Protein AF-A0A3E4TKQ6-F1 (afdb_monomer)

Solvent-accessible surface area (backbone atoms only — not comparable to full-atom values): 11461 Å² total; per-residue (Å²): 121,92,75,71,73,86,54,58,74,65,41,52,55,47,21,52,51,33,33,41,73,46,37,62,41,58,62,17,69,74,72,70,38,59,56,81,59,77,54,37,76,41,68,38,95,32,79,36,30,74,67,9,25,26,32,45,26,18,13,40,69,56,52,35,11,46,18,56,7,35,85,77,41,77,56,31,62,60,34,50,50,50,53,50,52,47,46,71,76,51,43,73,51,37,49,68,36,41,11,50,57,38,45,52,52,58,55,48,51,67,49,95,51,81,55,46,77,69,56,70,70,56,54,59,54,56,61,51,51,60,54,53,50,43,51,45,31,44,49,48,40,8,57,70,55,48,47,101,83,54,42,17,51,43,43,35,67,68,62,59,41,38,56,35,34,65,54,13,49,51,53,50,37,74,70,31,72,72,50,51,75,64,64,46,72,65,55,56,51,31,48,51,49,33,51,51,52,51,51,47,46,35,28,50,36,80,78,60,86,88,79,84,89,129

Radius of gyration: 18.48 Å; Cα contacts (8 Å, |Δi|>4): 290; chains: 1; bounding box: 45×47×54 Å

Mean predicted aligned error: 7.84 Å

Organism: NCBI:txid154046

Structure (mmCIF, N/CA/C/O backbone):
data_AF-A0A3E4TKQ6-F1
#
_entry.id   AF-A0A3E4TKQ6-F1
#
loop_
_atom_site.group_PDB
_atom_site.id
_atom_site.type_symbol
_atom_site.label_atom_id
_atom_site.label_alt_id
_atom_site.label_comp_id
_atom_site.label_asym_id
_atom_site.label_entity_id
_atom_site.label_seq_id
_atom_site.pdbx_PDB_ins_code
_atom_site.Cartn_x
_atom_site.Cartn_y
_atom_site.Cartn_z
_atom_site.occupancy
_atom_site.B_iso_or_equiv
_atom_site.auth_seq_id
_atom_site.auth_comp_id
_atom_site.auth_asym_id
_atom_site.auth_atom_id
_atom_site.pdbx_PDB_model_num
ATOM 1 N N . MET A 1 1 ? -9.551 12.045 19.090 1.00 41.25 1 MET A N 1
ATOM 2 C CA . MET A 1 1 ? -10.072 12.140 17.704 1.00 41.25 1 MET A CA 1
ATOM 3 C C . MET A 1 1 ? -11.454 11.484 17.703 1.00 41.25 1 MET A C 1
ATOM 5 O O . MET A 1 1 ? -11.522 10.271 17.850 1.00 41.25 1 MET A O 1
ATOM 9 N N . HIS A 1 2 ? -12.533 12.278 17.687 1.00 31.61 2 HIS A N 1
ATOM 10 C CA . HIS A 1 2 ? -13.922 11.818 17.866 1.00 31.61 2 HIS A CA 1
ATOM 11 C C . HIS A 1 2 ? -14.336 10.802 16.783 1.00 31.61 2 HIS A C 1
ATOM 13 O O . HIS A 1 2 ? -14.623 11.171 15.647 1.00 31.61 2 HIS A O 1
ATOM 19 N N . ARG A 1 3 ? -14.379 9.507 17.125 1.00 47.97 3 ARG A N 1
ATOM 20 C CA . ARG A 1 3 ? -15.113 8.482 16.361 1.00 47.97 3 ARG A CA 1
ATOM 21 C C . ARG A 1 3 ? -16.534 8.444 16.927 1.00 47.97 3 ARG A C 1
ATOM 23 O O . ARG A 1 3 ? -16.781 7.733 17.895 1.00 47.97 3 ARG A O 1
ATOM 30 N N . ASN A 1 4 ? -17.455 9.220 16.351 1.00 37.03 4 ASN A N 1
ATOM 31 C CA . ASN A 1 4 ? -18.874 9.139 16.710 1.00 37.03 4 ASN A CA 1
ATOM 32 C C . ASN A 1 4 ? -19.395 7.713 16.461 1.00 37.03 4 ASN A C 1
ATOM 34 O O . ASN A 1 4 ? -19.284 7.161 15.365 1.00 37.03 4 ASN A O 1
ATOM 38 N N . TRP A 1 5 ? -19.930 7.108 17.520 1.00 39.31 5 TRP A N 1
ATOM 39 C CA . TRP A 1 5 ? -20.273 5.687 17.632 1.00 39.31 5 TRP A CA 1
ATOM 40 C C . TRP A 1 5 ? -21.462 5.268 16.741 1.00 39.31 5 TRP A C 1
ATOM 42 O O . TRP A 1 5 ? -21.542 4.116 16.319 1.00 39.31 5 TRP A O 1
ATOM 52 N N . VAL A 1 6 ? -22.317 6.222 16.355 1.00 36.03 6 VAL A N 1
ATOM 53 C CA . VAL A 1 6 ? -23.554 6.017 15.572 1.00 36.03 6 VAL A CA 1
ATOM 54 C C . VAL A 1 6 ? -23.294 5.567 14.118 1.00 36.03 6 VAL A C 1
ATOM 56 O O . VAL A 1 6 ? -24.120 4.884 13.523 1.00 36.03 6 VAL A O 1
ATOM 59 N N . MET A 1 7 ? -22.100 5.811 13.559 1.00 50.03 7 MET A N 1
ATOM 60 C CA . MET A 1 7 ? -21.736 5.397 12.187 1.00 50.03 7 MET A CA 1
ATOM 61 C C . MET A 1 7 ? -21.225 3.941 12.070 1.00 50.03 7 MET A C 1
ATOM 63 O O . MET A 1 7 ? -20.899 3.490 10.970 1.00 50.03 7 MET A O 1
ATOM 67 N N . LYS A 1 8 ? -21.114 3.179 13.173 1.00 57.34 8 LYS A N 1
ATOM 68 C CA . LYS A 1 8 ? -20.426 1.865 13.192 1.00 57.34 8 LYS A CA 1
ATOM 69 C C . LYS A 1 8 ? -21.108 0.760 12.375 1.00 57.34 8 LYS A C 1
ATOM 71 O O . LYS A 1 8 ? -20.399 -0.041 11.772 1.00 57.34 8 LYS A O 1
ATOM 76 N N . LYS A 1 9 ? -22.445 0.682 12.360 1.00 57.97 9 LYS A N 1
ATOM 77 C CA . LYS A 1 9 ? -23.166 -0.439 11.720 1.00 57.97 9 LYS A CA 1
ATOM 78 C C . LYS A 1 9 ? -23.183 -0.311 10.190 1.00 57.97 9 LYS A C 1
ATOM 80 O O . LYS A 1 9 ? -22.874 -1.275 9.502 1.00 57.97 9 LYS A O 1
ATOM 85 N N . ASN A 1 10 ? -23.420 0.896 9.668 1.00 70.06 10 ASN A N 1
ATOM 86 C CA . ASN A 1 10 ? -23.453 1.154 8.221 1.00 70.06 10 ASN A CA 1
ATOM 87 C C . ASN A 1 10 ? -22.056 1.168 7.584 1.00 70.06 10 ASN A C 1
ATOM 89 O O . ASN A 1 10 ? -21.891 0.797 6.424 1.00 70.06 10 ASN A O 1
ATOM 93 N N . ARG A 1 11 ? -21.025 1.529 8.358 1.00 78.94 11 ARG A N 1
ATOM 94 C CA . ARG A 1 11 ? -19.637 1.577 7.883 1.00 78.94 11 ARG A CA 1
ATOM 95 C C . ARG A 1 11 ? -19.102 0.216 7.434 1.00 78.94 11 ARG A C 1
ATOM 97 O O . ARG A 1 11 ? -18.395 0.165 6.436 1.00 78.94 11 ARG A O 1
ATOM 104 N N . HIS A 1 12 ? -19.457 -0.875 8.113 1.00 81.62 12 HIS A N 1
ATOM 105 C CA . HIS A 1 12 ? -18.984 -2.209 7.728 1.00 81.62 12 HIS A CA 1
ATOM 106 C C . HIS A 1 12 ? -19.569 -2.687 6.400 1.00 81.62 12 HIS A C 1
ATOM 108 O O . HIS A 1 12 ? -18.849 -3.300 5.621 1.00 81.62 12 HIS A O 1
ATOM 114 N N . TYR A 1 13 ? -20.822 -2.344 6.090 1.00 85.44 13 TYR A N 1
ATOM 115 C CA . TYR A 1 13 ? -21.396 -2.646 4.777 1.00 85.44 13 TYR A CA 1
ATOM 116 C C . TYR A 1 13 ? -20.657 -1.913 3.657 1.00 85.44 13 TYR A C 1
ATOM 118 O O . TYR A 1 13 ? -20.310 -2.532 2.656 1.00 85.44 13 TYR A O 1
ATOM 126 N N . ILE A 1 14 ? -20.334 -0.630 3.855 1.00 87.19 14 ILE A N 1
ATOM 127 C CA . ILE A 1 14 ? -19.547 0.154 2.889 1.00 87.19 14 ILE A CA 1
ATOM 128 C C . ILE A 1 14 ? -18.149 -0.453 2.715 1.00 87.19 14 ILE A C 1
ATOM 130 O O . ILE A 1 14 ? -17.677 -0.589 1.588 1.00 87.19 14 ILE A O 1
ATOM 134 N N . GLN A 1 15 ? -17.504 -0.862 3.810 1.00 87.38 15 GLN A N 1
ATOM 135 C CA . GLN A 1 15 ? -16.183 -1.493 3.782 1.00 87.38 15 GLN A CA 1
ATOM 136 C C . GLN A 1 15 ? -16.195 -2.839 3.053 1.00 87.38 15 GLN A C 1
ATOM 138 O O . GLN A 1 15 ? -15.324 -3.078 2.222 1.00 87.38 15 GLN A O 1
ATOM 143 N N . ILE A 1 16 ? -17.186 -3.695 3.319 1.00 86.81 16 ILE A N 1
ATOM 144 C CA . ILE A 1 16 ? -17.346 -4.996 2.653 1.00 86.81 16 ILE A CA 1
ATOM 145 C C . ILE A 1 16 ? -17.640 -4.797 1.165 1.00 86.81 16 ILE A C 1
ATOM 147 O O . ILE A 1 16 ? -17.002 -5.425 0.322 1.00 86.81 16 ILE A O 1
ATOM 151 N N . PHE A 1 17 ? -18.557 -3.886 0.834 1.00 89.62 17 PHE A N 1
ATOM 152 C CA . PHE A 1 17 ? -18.879 -3.561 -0.551 1.00 89.62 17 PHE A CA 1
ATOM 153 C C . PHE A 1 17 ? -17.654 -3.028 -1.302 1.00 89.62 17 PHE A C 1
ATOM 155 O O . PHE A 1 17 ? -17.347 -3.494 -2.395 1.00 89.62 17 PHE A O 1
ATOM 162 N N . SER A 1 18 ? -16.900 -2.110 -0.693 1.00 88.31 18 SER A N 1
ATOM 163 C CA . SER A 1 18 ? -15.675 -1.553 -1.281 1.00 88.31 18 SER A CA 1
ATOM 164 C C . SER A 1 18 ? -14.582 -2.607 -1.427 1.00 88.31 18 SER A C 1
ATOM 166 O O . SER A 1 18 ? -13.900 -2.654 -2.450 1.00 88.31 18 SER A O 1
ATOM 168 N N . ALA A 1 19 ? -14.432 -3.484 -0.430 1.00 85.94 19 ALA A N 1
ATOM 169 C CA . ALA A 1 19 ? -13.512 -4.608 -0.498 1.00 85.94 19 ALA A CA 1
ATOM 170 C C . ALA A 1 19 ? -13.840 -5.494 -1.700 1.00 85.94 19 ALA A C 1
ATOM 172 O O . ALA A 1 19 ? -12.942 -5.777 -2.485 1.00 85.94 19 ALA A O 1
ATOM 173 N N . PHE A 1 20 ? -15.111 -5.850 -1.895 1.00 88.06 20 PHE A N 1
ATOM 174 C CA . PHE A 1 20 ? -15.539 -6.638 -3.046 1.00 88.06 20 PHE A CA 1
ATOM 175 C C . PHE A 1 20 ? -15.332 -5.882 -4.363 1.00 88.06 20 PHE A C 1
ATOM 177 O O . PHE A 1 20 ? -14.761 -6.433 -5.296 1.00 88.06 20 PHE A O 1
ATOM 184 N N . LEU A 1 21 ? -15.700 -4.600 -4.430 1.00 89.81 21 LEU A N 1
ATOM 185 C CA . LEU A 1 21 ? -15.559 -3.783 -5.637 1.00 89.81 21 LEU A CA 1
ATOM 186 C C . LEU A 1 21 ? -14.106 -3.711 -6.133 1.00 89.81 21 LEU A C 1
ATOM 188 O O . LEU A 1 21 ? -13.852 -3.839 -7.329 1.00 89.81 21 LEU A O 1
ATOM 192 N N . PHE A 1 22 ? -13.147 -3.529 -5.222 1.00 88.75 22 PHE A N 1
ATOM 193 C CA . PHE A 1 22 ? -11.730 -3.407 -5.574 1.00 88.75 22 PHE A CA 1
ATOM 194 C C . PHE A 1 22 ? -10.962 -4.743 -5.553 1.00 88.75 22 PHE A C 1
ATOM 196 O O . PHE A 1 22 ? -9.831 -4.797 -6.052 1.00 88.75 22 PHE A O 1
ATOM 203 N N . ASN A 1 23 ? -11.559 -5.810 -5.002 1.00 90.50 23 ASN A N 1
ATOM 204 C CA . ASN A 1 23 ? -10.957 -7.141 -4.855 1.00 90.50 23 ASN A CA 1
ATOM 205 C C . ASN A 1 23 ? -11.888 -8.303 -5.269 1.00 90.50 23 ASN A C 1
ATOM 207 O O . ASN A 1 23 ? -11.913 -9.342 -4.610 1.00 90.50 23 ASN A O 1
ATOM 211 N N . SER A 1 24 ? -12.658 -8.173 -6.350 1.00 89.38 24 SER A N 1
ATOM 212 C CA . SER A 1 24 ? -13.596 -9.228 -6.782 1.00 89.38 24 SER A CA 1
ATOM 213 C C . SER A 1 24 ? -12.967 -10.339 -7.628 1.00 89.38 24 SER A C 1
ATOM 215 O O . SER A 1 24 ? -13.656 -11.308 -7.949 1.00 89.38 24 SER A O 1
ATOM 217 N N . TYR A 1 25 ? -11.677 -10.268 -7.986 1.00 88.81 25 TYR A N 1
ATOM 218 C CA . TYR A 1 25 ? -11.032 -11.313 -8.796 1.00 88.81 25 TYR A CA 1
ATOM 219 C C . TYR A 1 25 ? -10.691 -12.566 -7.969 1.00 88.81 25 TYR A C 1
ATOM 221 O O . TYR A 1 25 ? -9.533 -12.877 -7.690 1.00 88.81 25 TYR A O 1
ATOM 229 N N . LEU A 1 26 ? -11.717 -13.317 -7.571 1.00 86.31 26 LEU A N 1
ATOM 230 C CA . LEU A 1 26 ? -11.568 -14.519 -6.745 1.00 86.31 26 LEU A CA 1
ATOM 231 C C . LEU A 1 26 ? -10.857 -15.667 -7.480 1.00 86.31 26 LEU A C 1
ATOM 233 O O . LEU A 1 26 ? -10.225 -16.509 -6.844 1.00 86.31 26 LEU A O 1
ATOM 237 N N . LEU A 1 27 ? -10.887 -15.666 -8.817 1.00 86.31 27 LEU A N 1
ATOM 238 C CA . LEU A 1 27 ? -10.161 -16.630 -9.651 1.00 86.31 27 LEU A CA 1
ATOM 239 C C . LEU A 1 27 ? -8.650 -16.602 -9.386 1.00 86.31 27 LEU A C 1
ATOM 241 O O . LEU A 1 27 ? -8.007 -17.644 -9.451 1.00 86.31 27 LEU A O 1
ATOM 245 N N . GLY A 1 28 ? -8.086 -15.457 -8.985 1.00 84.00 28 GLY A N 1
ATOM 246 C CA . GLY A 1 28 ? -6.670 -15.362 -8.622 1.00 84.00 28 GLY A CA 1
ATOM 247 C C . GLY A 1 28 ? -6.297 -16.248 -7.430 1.00 84.00 28 GLY A C 1
ATOM 248 O O . GLY A 1 28 ? -5.213 -16.834 -7.416 1.00 84.00 28 GLY A O 1
ATOM 249 N N . PHE A 1 29 ? -7.209 -16.413 -6.463 1.00 85.94 29 PHE A N 1
ATOM 250 C CA . PHE A 1 29 ? -7.018 -17.328 -5.333 1.00 85.94 29 PHE A CA 1
ATOM 251 C C . PHE A 1 29 ? -7.108 -18.798 -5.746 1.00 85.94 29 PHE A C 1
ATOM 253 O O . PHE A 1 29 ? -6.391 -19.635 -5.205 1.00 85.94 29 PHE A O 1
ATOM 260 N N . ARG A 1 30 ? -7.960 -19.122 -6.720 1.00 85.38 30 ARG A N 1
ATOM 261 C CA . ARG A 1 30 ? -8.107 -20.497 -7.209 1.00 85.38 30 ARG A CA 1
ATOM 262 C C . ARG A 1 30 ? -6.932 -20.909 -8.091 1.00 85.38 30 ARG A C 1
ATOM 264 O O . ARG A 1 30 ? -6.325 -21.954 -7.877 1.00 85.38 30 ARG A O 1
ATOM 271 N N . ASP A 1 31 ? -6.589 -20.052 -9.041 1.00 85.62 31 ASP A N 1
ATOM 272 C CA . ASP A 1 31 ? -5.619 -20.352 -10.090 1.00 85.62 31 ASP A CA 1
ATOM 273 C C . ASP A 1 31 ? -4.183 -20.014 -9.651 1.00 85.62 31 ASP A C 1
ATOM 275 O O . ASP A 1 31 ? -3.232 -20.233 -10.395 1.00 85.62 31 ASP A O 1
ATOM 279 N N . LYS A 1 32 ? -4.008 -19.485 -8.430 1.00 85.62 32 LYS A N 1
ATOM 280 C CA . LYS A 1 32 ? -2.713 -19.099 -7.841 1.00 85.62 32 LYS A CA 1
ATOM 281 C C . LYS A 1 32 ? -1.952 -18.066 -8.667 1.00 85.62 32 LYS A C 1
ATOM 283 O O . LYS A 1 32 ? -0.723 -18.017 -8.656 1.00 85.62 32 LYS A O 1
ATOM 288 N N . THR A 1 33 ? -2.694 -17.220 -9.371 1.00 85.25 33 THR A N 1
ATOM 289 C CA . THR A 1 33 ? -2.148 -16.190 -10.249 1.00 85.25 33 THR A CA 1
ATOM 290 C C . THR A 1 33 ? -2.522 -14.797 -9.770 1.00 85.25 33 THR A C 1
ATOM 292 O O . THR A 1 33 ? -3.532 -14.565 -9.109 1.00 85.25 33 THR A O 1
ATOM 295 N N . ILE A 1 34 ? -1.675 -13.837 -10.126 1.00 88.31 34 ILE A N 1
ATOM 296 C CA . ILE A 1 34 ? -1.957 -12.420 -9.939 1.00 88.31 34 ILE A CA 1
ATOM 297 C C . ILE A 1 34 ? -2.820 -11.963 -11.113 1.00 88.31 34 ILE A C 1
ATOM 299 O O . ILE A 1 34 ? -2.478 -12.230 -12.266 1.00 88.31 34 ILE A O 1
ATOM 303 N N . PHE A 1 35 ? -3.901 -11.234 -10.835 1.00 88.69 35 PHE A N 1
ATOM 304 C CA . PHE A 1 35 ? -4.689 -10.589 -11.882 1.00 88.69 35 PHE A CA 1
ATOM 305 C C . PHE A 1 35 ? -3.809 -9.677 -12.757 1.00 88.69 35 PHE A C 1
ATOM 307 O O . PHE A 1 35 ? -3.081 -8.841 -12.220 1.00 88.69 35 PHE A O 1
ATOM 314 N N . LYS A 1 36 ? -3.881 -9.825 -14.087 1.00 87.31 36 LYS A N 1
ATOM 315 C CA . LYS A 1 36 ? -3.102 -9.048 -15.080 1.00 87.31 36 LYS A CA 1
ATOM 316 C C . LYS A 1 36 ? -3.975 -8.187 -16.005 1.00 87.31 36 LYS A C 1
ATOM 318 O O . LYS A 1 36 ? -3.483 -7.659 -16.998 1.00 87.31 36 LYS A O 1
ATOM 323 N N . GLY A 1 37 ? -5.275 -8.071 -15.727 1.00 86.75 37 GLY A N 1
ATOM 324 C CA . GLY A 1 37 ? -6.185 -7.296 -16.572 1.00 86.75 37 GLY A CA 1
ATOM 325 C C . GLY A 1 37 ? -5.914 -5.789 -16.521 1.00 86.75 37 GLY A C 1
ATOM 326 O O . GLY A 1 37 ? -5.320 -5.273 -15.574 1.00 86.75 37 GLY A O 1
ATOM 327 N N . LYS A 1 38 ? -6.396 -5.067 -17.542 1.00 87.88 38 LYS A N 1
ATOM 328 C CA . LYS A 1 38 ? -6.129 -3.628 -17.739 1.00 87.88 38 LYS A CA 1
ATOM 329 C C . LYS A 1 38 ? -6.578 -2.749 -16.570 1.00 87.88 38 LYS A C 1
ATOM 331 O O . LYS A 1 38 ? -5.943 -1.733 -16.307 1.00 87.88 38 LYS A O 1
ATOM 336 N N . THR A 1 39 ? -7.623 -3.141 -15.837 1.00 89.06 39 THR A N 1
ATOM 337 C CA . THR A 1 39 ? -8.111 -2.370 -14.681 1.00 89.06 39 THR A CA 1
ATOM 338 C C . THR A 1 39 ? -7.049 -2.226 -13.593 1.00 89.06 39 THR A C 1
ATOM 340 O O . THR A 1 39 ? -7.058 -1.239 -12.865 1.00 89.06 39 THR A O 1
ATOM 343 N N . LYS A 1 40 ? -6.071 -3.143 -13.524 1.00 85.38 40 LYS A N 1
ATOM 344 C CA . LYS A 1 40 ? -4.996 -3.097 -12.528 1.00 85.38 40 LYS A CA 1
ATOM 345 C C . LYS A 1 40 ? -4.045 -1.918 -12.709 1.00 85.38 40 LYS A C 1
ATOM 347 O O . LYS A 1 40 ? -3.327 -1.567 -11.780 1.00 85.38 40 LYS A O 1
ATOM 352 N N . MET A 1 41 ? -4.061 -1.296 -13.886 1.00 84.50 41 MET A N 1
ATOM 353 C CA . MET A 1 41 ? -3.322 -0.066 -14.167 1.00 84.50 41 MET A CA 1
ATOM 354 C C . MET A 1 41 ? -4.019 1.178 -13.598 1.00 84.50 41 MET A C 1
ATOM 356 O O . MET A 1 41 ? -3.381 2.219 -13.458 1.00 84.50 41 MET A O 1
ATOM 360 N N . ALA A 1 42 ? -5.308 1.086 -13.253 1.00 89.06 42 ALA A N 1
ATOM 361 C CA . ALA A 1 42 ? -6.042 2.191 -12.656 1.00 89.06 42 ALA A CA 1
ATOM 362 C C . ALA A 1 42 ? -5.709 2.319 -11.163 1.00 89.06 42 ALA A C 1
ATOM 364 O O . ALA A 1 42 ? -5.788 1.349 -10.400 1.00 89.06 42 ALA A O 1
ATOM 365 N N . CYS A 1 43 ? -5.360 3.534 -10.738 1.00 89.94 43 CYS A N 1
ATOM 366 C CA . CYS A 1 43 ? -5.195 3.861 -9.328 1.00 89.94 43 CYS A CA 1
ATOM 367 C C . CYS A 1 43 ? -6.563 3.937 -8.651 1.00 89.94 43 CYS A C 1
ATOM 369 O O . CYS A 1 43 ? -7.402 4.762 -9.011 1.00 89.94 43 CYS A O 1
ATOM 371 N N . VAL A 1 44 ? -6.771 3.098 -7.642 1.00 89.81 44 VAL A N 1
ATOM 372 C CA . VAL A 1 44 ? -7.954 3.162 -6.776 1.00 89.81 44 VAL A CA 1
ATOM 373 C C . VAL A 1 44 ? -7.578 3.904 -5.500 1.00 89.81 44 VAL A C 1
ATOM 375 O O . VAL A 1 44 ? -6.461 3.734 -5.028 1.00 89.81 44 VAL A O 1
ATOM 378 N N . PRO A 1 45 ? -8.457 4.703 -4.881 1.00 85.44 45 PRO A N 1
ATOM 379 C CA . PRO A 1 45 ? -8.070 5.541 -3.743 1.00 85.44 45 PRO A CA 1
ATOM 380 C C . PRO A 1 45 ? -7.638 4.761 -2.481 1.00 85.44 45 PRO A C 1
ATOM 382 O O . PRO A 1 45 ? -7.257 5.362 -1.485 1.00 85.44 45 PRO A O 1
ATOM 385 N N . ILE A 1 46 ? -7.641 3.429 -2.494 1.00 87.12 46 ILE A N 1
ATOM 386 C CA . ILE A 1 46 ? -7.324 2.572 -1.349 1.00 87.12 46 ILE A CA 1
ATOM 387 C C . ILE A 1 46 ? -5.886 2.023 -1.383 1.00 87.12 46 ILE A C 1
ATOM 389 O O . ILE A 1 46 ? -5.221 1.979 -2.420 1.00 87.12 46 ILE A O 1
ATOM 393 N N . LEU A 1 47 ? -5.397 1.546 -0.234 1.00 84.75 47 LEU A N 1
ATOM 394 C CA . LEU A 1 47 ? -4.207 0.693 -0.199 1.00 84.75 47 LEU A CA 1
ATOM 395 C C . LEU A 1 47 ? -4.599 -0.667 -0.777 1.00 84.75 47 LEU A C 1
ATOM 397 O O . LEU A 1 47 ? -5.279 -1.428 -0.106 1.00 84.75 47 LEU A O 1
ATOM 401 N N . ASN A 1 48 ? -4.196 -0.925 -2.020 1.00 89.12 48 ASN A N 1
ATOM 402 C CA . ASN A 1 48 ? -4.372 -2.210 -2.688 1.00 89.12 48 ASN A CA 1
ATOM 403 C C . ASN A 1 48 ? -3.023 -2.754 -3.170 1.00 89.12 48 ASN A C 1
ATOM 405 O O . ASN A 1 48 ? -2.283 -2.073 -3.894 1.00 89.12 48 ASN A O 1
ATOM 409 N N . CYS A 1 49 ? -2.659 -3.966 -2.768 1.00 87.50 49 CYS A N 1
ATOM 410 C CA . CYS A 1 49 ? -1.386 -4.539 -3.184 1.00 87.50 49 CYS A CA 1
ATOM 411 C C . CYS A 1 49 ? -1.409 -4.959 -4.661 1.00 87.50 49 CYS A C 1
ATOM 413 O O . CYS A 1 49 ? -2.231 -5.771 -5.072 1.00 87.50 49 CYS A O 1
ATOM 415 N N . TYR A 1 50 ? -0.435 -4.503 -5.458 1.00 85.56 50 TYR A N 1
ATOM 416 C CA . TYR A 1 50 ? -0.297 -4.959 -6.848 1.00 85.56 50 TYR A CA 1
ATOM 417 C C . TYR A 1 50 ? -0.102 -6.483 -6.939 1.00 85.56 50 TYR A C 1
ATOM 419 O O . TYR A 1 50 ? -0.588 -7.132 -7.859 1.00 85.56 50 TYR A O 1
ATOM 427 N N . SER A 1 51 ? 0.557 -7.082 -5.948 1.00 86.56 51 SER A N 1
ATOM 428 C CA . SER A 1 51 ? 0.744 -8.531 -5.880 1.00 86.56 51 SER A CA 1
ATOM 429 C C . SER A 1 51 ? -0.455 -9.277 -5.297 1.00 86.56 51 SER A C 1
ATOM 431 O O . SER A 1 51 ? -0.415 -10.494 -5.272 1.00 86.56 51 SER A O 1
ATOM 433 N N . CYS A 1 52 ? -1.515 -8.607 -4.838 1.00 87.88 52 CYS A N 1
ATOM 434 C CA . CYS A 1 52 ? -2.711 -9.293 -4.351 1.00 87.88 52 CYS A CA 1
ATOM 435 C C . CYS A 1 52 ? -3.391 -10.058 -5.509 1.00 87.88 52 CYS A C 1
ATOM 437 O O . CYS A 1 52 ? -3.616 -9.458 -6.574 1.00 87.88 52 CYS A O 1
ATOM 439 N N . PRO A 1 53 ? -3.720 -11.357 -5.333 1.00 87.25 53 PRO A N 1
ATOM 440 C CA . PRO A 1 53 ? -4.403 -12.152 -6.349 1.00 87.25 53 PRO A CA 1
ATOM 441 C C . PRO A 1 53 ? -5.743 -11.545 -6.757 1.00 87.25 53 PRO A C 1
ATOM 443 O O . PRO A 1 53 ? -6.030 -11.485 -7.947 1.00 87.25 53 PRO A O 1
ATOM 446 N N . SER A 1 54 ? -6.515 -11.022 -5.799 1.00 88.12 54 SER A N 1
ATOM 447 C CA . SER A 1 54 ? -7.856 -10.480 -6.041 1.00 88.12 54 SER A CA 1
ATOM 448 C C . SER A 1 54 ? -7.913 -9.025 -6.484 1.00 88.12 54 SER A C 1
ATOM 450 O O . SER A 1 54 ? -8.969 -8.575 -6.924 1.00 88.12 54 SER A O 1
ATOM 452 N N . ALA A 1 55 ? -6.811 -8.282 -6.379 1.00 91.25 55 ALA A N 1
ATOM 453 C CA . ALA A 1 55 ? -6.796 -6.848 -6.636 1.00 91.25 55 ALA A CA 1
ATOM 454 C C . ALA A 1 55 ? -7.064 -6.510 -8.107 1.00 91.25 55 ALA A C 1
ATOM 456 O O . ALA A 1 55 ? -6.260 -6.841 -8.990 1.00 91.25 55 ALA A O 1
ATOM 457 N N . LEU A 1 56 ? -8.152 -5.769 -8.337 1.00 90.44 56 LEU A N 1
ATOM 458 C CA . LEU A 1 56 ? -8.535 -5.245 -9.647 1.00 90.44 56 LEU A CA 1
ATOM 459 C C . LEU A 1 56 ? -7.903 -3.894 -9.985 1.00 90.44 56 LEU A C 1
ATOM 461 O O . LEU A 1 56 ? -7.921 -3.530 -11.155 1.00 90.44 56 LEU A O 1
ATOM 465 N N . GLY A 1 57 ? -7.369 -3.168 -8.999 1.00 90.50 57 GLY A N 1
ATOM 466 C CA . GLY A 1 57 ? -6.767 -1.839 -9.153 1.00 90.50 57 GLY A CA 1
ATOM 467 C C . GLY A 1 57 ? -5.475 -1.690 -8.348 1.00 90.50 57 GLY A C 1
ATOM 468 O O . GLY A 1 57 ? -5.201 -2.490 -7.452 1.00 90.50 57 GLY A O 1
ATOM 469 N N . ALA A 1 58 ? -4.680 -0.665 -8.650 1.00 89.62 58 ALA A N 1
ATOM 470 C CA . ALA A 1 58 ? -3.402 -0.410 -7.986 1.00 89.62 58 ALA A CA 1
ATOM 471 C C . ALA A 1 58 ? -3.521 0.593 -6.830 1.00 89.62 58 ALA A C 1
ATOM 473 O O . ALA A 1 58 ? -4.281 1.561 -6.896 1.00 89.62 58 ALA A O 1
ATOM 474 N N . CYS A 1 59 ? -2.702 0.401 -5.789 1.00 91.19 59 CYS A N 1
ATOM 475 C CA . CYS A 1 59 ? -2.474 1.429 -4.779 1.00 91.19 59 CYS A CA 1
ATOM 476 C C . CYS A 1 59 ? -1.778 2.651 -5.403 1.00 91.19 59 CYS A C 1
ATOM 478 O O . CYS A 1 59 ? -0.741 2.482 -6.052 1.00 91.19 59 CYS A O 1
ATOM 480 N N . PRO A 1 60 ? -2.242 3.877 -5.116 1.00 90.25 60 PRO A N 1
ATOM 481 C CA . PRO A 1 60 ? -1.664 5.091 -5.669 1.00 90.25 60 PRO A CA 1
ATOM 482 C C . PRO A 1 60 ? -0.246 5.341 -5.149 1.00 90.25 60 PRO A C 1
ATOM 484 O O . PRO A 1 60 ? 0.585 5.852 -5.885 1.00 90.25 60 PRO A O 1
ATOM 487 N N . ILE A 1 61 ? 0.081 4.916 -3.921 1.00 90.94 61 ILE A N 1
ATOM 488 C CA . ILE A 1 61 ? 1.453 5.000 -3.392 1.00 90.94 61 ILE A CA 1
ATOM 489 C C . ILE A 1 61 ? 2.381 4.083 -4.192 1.00 90.94 61 ILE A C 1
ATOM 491 O O . ILE A 1 61 ? 3.443 4.514 -4.625 1.00 90.94 61 ILE A O 1
ATOM 495 N N . GLY A 1 62 ? 1.973 2.834 -4.432 1.00 90.75 62 GLY A N 1
ATOM 496 C CA . GLY A 1 62 ? 2.776 1.892 -5.215 1.00 90.75 62 GLY A CA 1
ATOM 497 C C . GLY A 1 62 ? 2.931 2.331 -6.672 1.00 90.75 62 GLY A C 1
ATOM 498 O O . GLY A 1 62 ? 4.034 2.287 -7.211 1.00 90.75 62 GLY A O 1
ATOM 499 N N . ALA A 1 63 ? 1.848 2.814 -7.285 1.00 91.06 63 ALA A N 1
ATOM 500 C CA . ALA A 1 63 ? 1.863 3.356 -8.641 1.00 91.06 63 ALA A CA 1
ATOM 501 C C . ALA A 1 63 ? 2.735 4.614 -8.753 1.00 91.06 63 ALA A C 1
ATOM 503 O O . ALA A 1 63 ? 3.408 4.801 -9.766 1.00 91.06 63 ALA A O 1
ATOM 504 N N . LEU A 1 64 ? 2.773 5.446 -7.706 1.00 92.31 64 LEU A N 1
ATOM 505 C CA . LEU A 1 64 ? 3.623 6.631 -7.667 1.00 92.31 64 LEU A CA 1
ATOM 506 C C . LEU A 1 64 ? 5.091 6.220 -7.651 1.00 92.31 64 LEU A C 1
ATOM 508 O O . LEU A 1 64 ? 5.860 6.718 -8.459 1.00 92.31 64 LEU A O 1
ATOM 512 N N . GLN A 1 65 ? 5.465 5.264 -6.798 1.00 92.12 65 GLN A N 1
ATOM 513 C CA . GLN A 1 65 ? 6.840 4.763 -6.755 1.00 92.12 65 GLN A CA 1
ATOM 514 C C . GLN A 1 65 ? 7.267 4.110 -8.068 1.00 92.12 65 GLN A C 1
ATOM 516 O O . GLN A 1 65 ? 8.390 4.318 -8.509 1.00 92.12 65 GLN A O 1
ATOM 521 N N . ALA A 1 66 ? 6.380 3.327 -8.688 1.00 89.62 66 ALA A N 1
ATOM 522 C CA . ALA A 1 66 ? 6.650 2.714 -9.983 1.00 89.62 66 ALA A CA 1
ATOM 523 C C . ALA A 1 66 ? 6.802 3.767 -11.089 1.00 89.62 66 ALA A C 1
ATOM 525 O O . ALA A 1 66 ? 7.643 3.605 -11.962 1.00 89.62 66 ALA A O 1
ATOM 526 N N . SER A 1 67 ? 6.021 4.851 -11.027 1.00 90.31 67 SER A N 1
ATOM 527 C CA . SER A 1 67 ? 6.106 5.945 -11.998 1.00 90.31 67 SER A CA 1
ATOM 528 C C . SER A 1 67 ? 7.362 6.792 -11.801 1.00 90.31 67 SER A C 1
ATOM 530 O O . SER A 1 67 ? 8.005 7.105 -12.788 1.00 90.31 67 SER A O 1
ATOM 532 N N . LEU A 1 68 ? 7.715 7.132 -10.553 1.00 90.12 68 LEU A N 1
ATOM 533 C CA . LEU A 1 68 ? 8.917 7.910 -10.202 1.00 90.12 68 LEU A CA 1
ATOM 534 C C . LEU A 1 68 ? 10.219 7.137 -10.431 1.00 90.12 68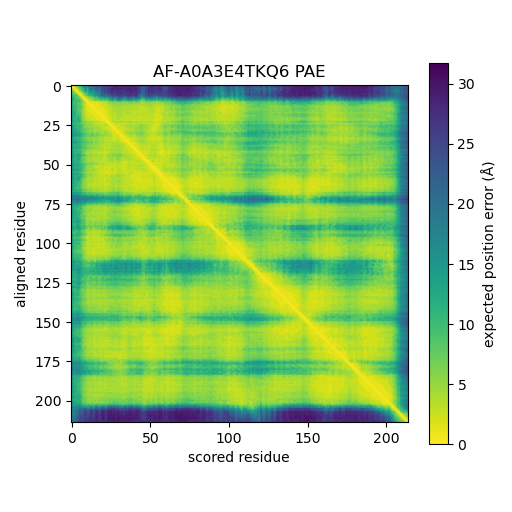 LEU A C 1
ATOM 536 O O . LEU A 1 68 ? 11.271 7.735 -10.630 1.00 90.12 68 LEU A O 1
ATOM 540 N N . GLY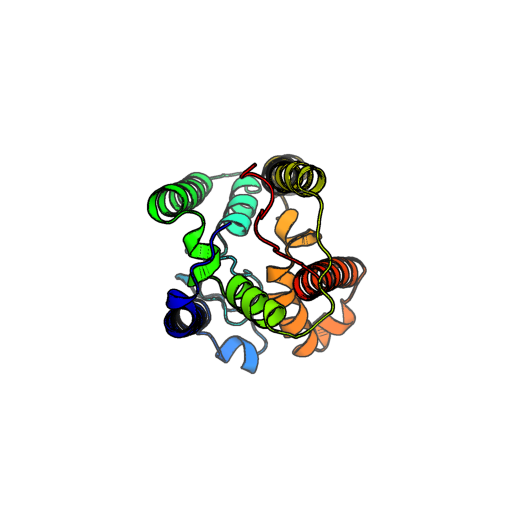 A 1 69 ? 10.154 5.810 -10.335 1.00 85.62 69 GLY A N 1
ATOM 541 C CA . GLY A 1 69 ? 11.264 4.922 -10.646 1.00 85.62 69 GLY A CA 1
ATOM 542 C C . GLY A 1 69 ? 11.378 4.586 -12.133 1.00 85.62 69 GLY A C 1
ATOM 543 O O . GLY A 1 69 ? 12.269 3.820 -12.479 1.00 85.62 69 GLY A O 1
ATOM 544 N N . ASP A 1 70 ? 10.496 5.086 -13.003 1.00 86.75 70 ASP A N 1
ATOM 545 C CA . ASP A 1 70 ? 10.582 4.861 -14.448 1.00 86.75 70 ASP A CA 1
ATOM 546 C C . ASP A 1 70 ? 11.329 6.007 -15.141 1.00 86.75 70 ASP A C 1
ATOM 548 O O . ASP A 1 70 ? 11.169 7.180 -14.805 1.00 86.75 70 ASP A O 1
ATOM 552 N N . ILE A 1 71 ? 12.109 5.680 -16.169 1.00 76.44 71 ILE A N 1
ATOM 553 C CA . ILE A 1 71 ? 12.971 6.646 -16.864 1.00 76.44 71 ILE A CA 1
ATOM 554 C C . ILE A 1 71 ? 12.159 7.708 -17.617 1.00 76.44 71 ILE A C 1
ATOM 556 O O . ILE A 1 71 ? 12.595 8.844 -17.784 1.00 76.44 71 ILE A O 1
ATOM 560 N N . ASN A 1 72 ? 10.951 7.342 -18.055 1.00 75.25 72 ASN A N 1
ATOM 561 C CA . ASN A 1 72 ? 10.089 8.208 -18.846 1.00 75.25 72 ASN A CA 1
ATOM 562 C C . ASN A 1 72 ? 9.115 9.027 -17.987 1.00 75.25 72 ASN A C 1
ATOM 564 O O . ASN A 1 72 ? 8.538 9.980 -18.505 1.00 75.25 72 ASN A O 1
ATOM 568 N N . ASN A 1 73 ? 8.890 8.654 -16.716 1.00 73.25 73 ASN A N 1
ATOM 569 C CA . ASN A 1 73 ? 7.984 9.310 -15.756 1.00 73.25 73 ASN A CA 1
ATOM 570 C C . ASN A 1 73 ? 6.567 9.661 -16.286 1.00 73.25 73 ASN A C 1
ATOM 572 O O . ASN A 1 73 ? 5.834 10.426 -15.654 1.00 73.25 73 ASN A O 1
ATOM 576 N N . LYS A 1 74 ? 6.131 9.104 -17.428 1.00 73.75 74 LYS A N 1
ATOM 577 C CA . LYS A 1 74 ? 4.939 9.563 -18.176 1.00 73.75 74 LYS A CA 1
ATOM 578 C C . LYS A 1 74 ? 3.644 9.426 -17.380 1.00 73.75 74 LYS A C 1
ATOM 580 O O . LYS A 1 74 ? 2.712 10.201 -17.570 1.00 73.75 74 LYS A O 1
ATOM 585 N N . THR A 1 75 ? 3.581 8.456 -16.473 1.00 80.69 75 THR A N 1
ATOM 586 C CA . THR A 1 75 ? 2.394 8.182 -15.656 1.00 80.69 75 THR A CA 1
ATOM 587 C C . THR A 1 75 ? 2.392 8.904 -14.309 1.00 80.69 75 THR A C 1
ATOM 589 O O . THR A 1 75 ? 1.373 8.871 -13.618 1.00 80.69 75 THR A O 1
ATOM 592 N N . ALA A 1 76 ? 3.472 9.602 -13.932 1.00 86.69 76 ALA A N 1
ATOM 593 C CA . ALA A 1 76 ? 3.584 10.242 -12.620 1.00 86.69 76 ALA A CA 1
ATOM 594 C C . ALA A 1 76 ? 2.510 11.322 -12.405 1.00 86.69 76 ALA A C 1
ATOM 596 O O . ALA A 1 76 ? 1.883 11.356 -11.347 1.00 86.69 76 ALA A O 1
ATOM 597 N N . PHE A 1 77 ? 2.223 12.143 -13.423 1.00 87.94 77 PHE A N 1
ATOM 598 C CA . PHE A 1 77 ? 1.187 13.181 -13.346 1.00 87.94 77 PHE A CA 1
ATOM 599 C C . PHE A 1 77 ? -0.221 12.609 -13.153 1.00 87.94 77 PHE A C 1
ATOM 601 O O . PHE A 1 77 ? -0.988 13.141 -12.354 1.00 87.94 77 PHE A O 1
ATOM 608 N N . TYR A 1 78 ? -0.548 11.494 -13.817 1.00 90.69 78 TYR A N 1
ATOM 609 C CA . TYR A 1 78 ? -1.823 10.795 -13.616 1.00 90.69 78 TYR A CA 1
ATOM 610 C C . TYR A 1 78 ? -1.968 10.304 -12.169 1.00 90.69 78 TYR A C 1
ATOM 612 O O . TYR A 1 78 ? -3.007 10.512 -11.532 1.00 90.69 78 TYR A O 1
ATOM 620 N N . VAL A 1 79 ? -0.915 9.686 -11.625 1.00 91.00 79 VAL A N 1
ATOM 621 C CA . VAL A 1 79 ? -0.948 9.160 -10.257 1.00 91.00 79 VAL A CA 1
ATOM 622 C C . VAL A 1 79 ? -1.028 10.295 -9.234 1.00 91.00 79 VAL A C 1
ATOM 624 O O . VAL A 1 79 ? -1.853 10.236 -8.322 1.00 91.00 79 VAL A O 1
ATOM 627 N N . LEU A 1 80 ? -0.229 11.353 -9.402 1.00 90.81 80 LEU A N 1
ATOM 628 C CA . LEU A 1 80 ? -0.262 12.533 -8.534 1.00 90.81 80 LEU A CA 1
ATOM 629 C C . LEU A 1 80 ? -1.620 13.237 -8.583 1.00 90.81 80 LEU A C 1
ATOM 631 O O . LEU A 1 80 ? -2.176 13.539 -7.528 1.00 90.81 80 LEU A O 1
ATOM 635 N N . GLY A 1 81 ? -2.188 13.426 -9.777 1.00 90.31 81 GLY A N 1
ATOM 636 C CA . GLY A 1 81 ? -3.525 13.993 -9.949 1.00 90.31 81 GLY A CA 1
ATOM 637 C C . GLY A 1 81 ? -4.594 13.156 -9.248 1.00 90.31 81 GLY A C 1
ATOM 638 O O . GLY A 1 81 ? -5.445 13.703 -8.551 1.00 90.31 81 GLY A O 1
ATOM 639 N N . THR A 1 82 ? -4.495 11.827 -9.329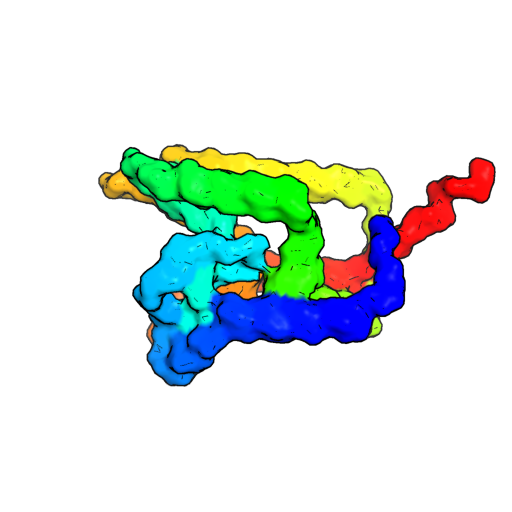 1.00 89.31 82 THR A N 1
ATOM 640 C CA . THR A 1 82 ? -5.405 10.912 -8.625 1.00 89.31 82 THR A CA 1
ATOM 641 C C . THR A 1 82 ? -5.277 11.044 -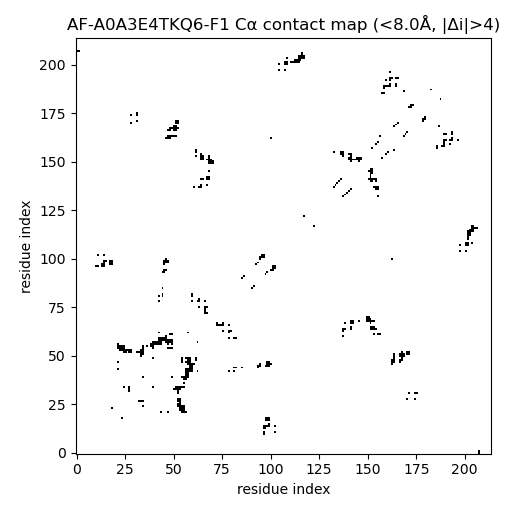7.101 1.00 89.31 82 THR A C 1
ATOM 643 O O . THR A 1 82 ? -6.287 11.160 -6.404 1.00 89.31 82 THR A O 1
ATOM 646 N N . ILE A 1 83 ? -4.048 11.079 -6.567 1.00 89.81 83 ILE A N 1
ATOM 647 C CA . ILE A 1 83 ? -3.794 11.281 -5.127 1.00 89.81 83 ILE A CA 1
ATOM 648 C C . ILE A 1 83 ? -4.337 12.634 -4.664 1.00 89.81 83 ILE A C 1
ATOM 650 O O . ILE A 1 83 ? -4.971 12.706 -3.612 1.00 89.81 83 ILE A O 1
ATOM 654 N N . MET A 1 84 ? -4.100 13.697 -5.434 1.00 90.12 84 MET A N 1
ATOM 655 C CA . MET A 1 84 ? -4.526 15.053 -5.099 1.00 90.12 84 MET A CA 1
ATOM 656 C C . MET A 1 84 ? -6.050 15.184 -5.132 1.00 90.12 84 MET A C 1
ATOM 658 O O . MET A 1 84 ? -6.633 15.677 -4.169 1.00 90.12 84 MET A O 1
ATOM 662 N N . LEU A 1 85 ? -6.699 14.671 -6.181 1.00 90.81 85 LEU A N 1
ATOM 663 C CA . LEU A 1 85 ? -8.154 14.690 -6.336 1.00 90.81 85 LEU A CA 1
ATOM 664 C C . LEU A 1 85 ? -8.844 14.008 -5.150 1.00 90.81 85 LEU A C 1
ATOM 666 O O . LEU A 1 85 ? -9.659 14.614 -4.457 1.00 90.81 85 LEU A O 1
ATOM 670 N N . PHE A 1 86 ? -8.477 12.758 -4.869 1.00 87.75 86 PHE A N 1
ATOM 671 C CA . PHE A 1 86 ? -9.074 12.008 -3.765 1.00 87.75 86 PHE A CA 1
ATOM 672 C C . PHE A 1 86 ? -8.648 12.540 -2.390 1.00 87.75 86 PHE A C 1
ATOM 674 O O . PHE A 1 86 ? -9.438 12.503 -1.442 1.00 87.75 86 PHE A O 1
ATOM 681 N N . GLY A 1 87 ? -7.432 13.077 -2.279 1.00 85.56 87 GLY A N 1
ATOM 682 C CA . GLY A 1 87 ? -6.921 13.711 -1.067 1.00 85.56 87 GLY A CA 1
ATOM 683 C C . GLY A 1 87 ? -7.691 14.974 -0.678 1.00 85.56 87 GLY A C 1
ATOM 684 O O . GLY A 1 87 ? -7.982 15.146 0.504 1.00 85.56 87 GLY A O 1
ATOM 685 N N . ILE A 1 88 ? -8.062 15.810 -1.653 1.00 87.19 88 ILE A N 1
ATOM 686 C CA . ILE A 1 88 ? -8.848 17.034 -1.429 1.00 87.19 88 ILE A CA 1
ATOM 687 C C . ILE A 1 88 ? -10.321 16.698 -1.181 1.00 87.19 88 ILE A C 1
ATOM 689 O O . ILE A 1 88 ? -10.906 17.205 -0.229 1.00 87.19 88 ILE A O 1
ATOM 693 N N . LEU A 1 89 ? -10.917 15.833 -2.009 1.00 86.00 89 LEU A N 1
ATOM 694 C CA . LEU A 1 89 ? -12.355 15.554 -1.945 1.00 86.00 89 LEU A CA 1
ATOM 695 C C . LEU A 1 89 ? -12.752 14.717 -0.724 1.00 86.00 89 LEU A C 1
ATOM 697 O O . LEU A 1 89 ? -13.777 14.969 -0.099 1.00 86.00 89 LEU A O 1
ATOM 701 N N . VAL A 1 90 ? -11.967 13.685 -0.409 1.00 80.06 90 VAL A N 1
ATOM 702 C CA . VAL A 1 90 ? -12.373 12.628 0.535 1.00 80.06 90 VAL A CA 1
ATOM 703 C C . VAL A 1 90 ? -11.369 12.476 1.683 1.00 80.06 90 VAL A C 1
ATOM 705 O O . VAL A 1 90 ? -11.719 12.035 2.784 1.00 80.06 90 VAL A O 1
ATOM 708 N N . GLY A 1 91 ? -10.110 12.858 1.456 1.00 80.69 91 GLY A N 1
ATOM 709 C CA . GLY A 1 91 ? -9.064 12.901 2.472 1.00 80.69 91 GLY A CA 1
ATOM 710 C C . GLY A 1 91 ? -8.917 11.583 3.233 1.00 80.69 91 GLY A C 1
ATOM 711 O O . GLY A 1 91 ? -8.771 10.504 2.659 1.00 80.69 91 GLY A O 1
ATOM 712 N N . ARG A 1 92 ? -8.959 11.652 4.568 1.00 75.06 92 ARG A N 1
ATOM 713 C CA . ARG A 1 92 ? -8.739 10.481 5.437 1.00 75.06 92 ARG A CA 1
ATOM 714 C C . ARG A 1 92 ? -9.933 9.522 5.507 1.00 75.06 92 ARG A C 1
ATOM 716 O O . ARG A 1 92 ? -9.783 8.426 6.051 1.00 75.06 92 ARG A O 1
ATOM 723 N N . LEU A 1 93 ? -11.096 9.901 4.972 1.00 79.81 93 LEU A N 1
ATOM 724 C CA . LEU A 1 93 ? -12.294 9.056 5.013 1.00 79.81 93 LEU A CA 1
ATOM 725 C C . LEU A 1 93 ? -12.104 7.783 4.179 1.00 79.81 93 LEU A C 1
ATOM 727 O O . LEU A 1 93 ? -12.598 6.724 4.554 1.00 79.81 93 LEU A O 1
ATOM 731 N N . ILE A 1 94 ? -11.290 7.837 3.126 1.00 82.31 94 ILE A N 1
ATOM 732 C CA . ILE A 1 94 ? -11.008 6.687 2.261 1.00 82.31 94 ILE A CA 1
ATOM 733 C C . ILE A 1 94 ? -10.434 5.505 3.048 1.00 82.31 94 ILE A C 1
ATOM 735 O O . ILE A 1 94 ? -10.951 4.389 2.974 1.00 82.31 94 ILE A O 1
ATOM 739 N N . CYS A 1 95 ? -9.390 5.747 3.845 1.00 75.88 95 CYS A N 1
ATOM 740 C CA . CYS A 1 95 ? -8.753 4.697 4.639 1.00 75.88 95 CYS A CA 1
ATOM 741 C C . CYS A 1 95 ? -9.714 4.108 5.677 1.00 75.88 95 CYS A C 1
ATOM 743 O O . CYS A 1 95 ? -9.598 2.937 6.020 1.00 75.88 95 CYS A O 1
ATOM 745 N N . GLY A 1 96 ? -10.662 4.911 6.169 1.00 74.25 96 GLY A N 1
ATOM 746 C CA . GLY A 1 96 ? -11.649 4.478 7.147 1.00 74.25 96 GLY A CA 1
ATOM 747 C C . GLY A 1 96 ? -12.841 3.731 6.547 1.00 74.25 96 GLY A C 1
ATOM 748 O O . GLY A 1 96 ? -13.368 2.851 7.216 1.00 74.25 96 GLY A O 1
ATOM 749 N N . PHE A 1 97 ? -13.296 4.055 5.340 1.00 80.62 97 PHE A N 1
ATOM 750 C CA . PHE A 1 97 ? -14.562 3.535 4.800 1.00 80.62 97 PHE A CA 1
ATOM 751 C C . PHE A 1 97 ? -14.394 2.605 3.599 1.00 80.62 97 PHE A C 1
ATOM 753 O O . PHE A 1 97 ? -15.199 1.697 3.439 1.00 80.62 97 PHE A O 1
ATOM 760 N N . LEU A 1 98 ? -13.362 2.808 2.778 1.00 84.12 98 LEU A N 1
ATOM 761 C CA . LEU A 1 98 ? -13.197 2.098 1.506 1.00 84.12 98 LEU A CA 1
ATOM 762 C C . LEU A 1 98 ? -12.072 1.056 1.549 1.00 84.12 98 LEU A C 1
ATOM 764 O O . LEU A 1 98 ? -12.102 0.072 0.818 1.00 84.12 98 LEU A O 1
ATOM 768 N N . CYS A 1 99 ? -11.053 1.280 2.381 1.00 83.69 99 CYS A N 1
ATOM 769 C CA . CYS A 1 99 ? -9.849 0.456 2.396 1.00 83.69 99 CYS A CA 1
ATOM 770 C C . CYS A 1 99 ? -10.043 -0.863 3.160 1.00 83.69 99 CYS A C 1
ATOM 772 O O . CYS A 1 99 ? -10.406 -0.852 4.339 1.00 83.69 99 CYS A O 1
ATOM 774 N N . LEU A 1 100 ? -9.698 -1.986 2.519 1.00 85.38 100 LEU A N 1
ATOM 775 C CA . LEU A 1 100 ?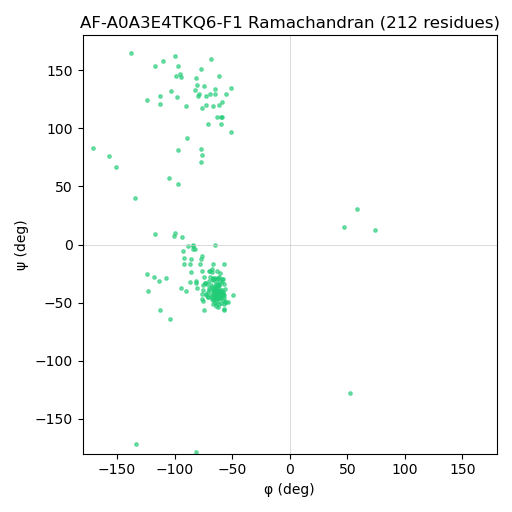 -9.721 -3.321 3.126 1.00 85.38 100 LEU A CA 1
ATOM 776 C C . LEU A 1 100 ? -8.787 -3.412 4.341 1.00 85.38 100 LEU A C 1
ATOM 778 O O . LEU A 1 100 ? -9.187 -3.893 5.400 1.00 85.38 100 LEU A O 1
ATOM 782 N N . PHE A 1 101 ? -7.572 -2.869 4.234 1.00 84.50 101 PHE A N 1
ATOM 783 C CA . PHE A 1 101 ? -6.641 -2.814 5.362 1.00 84.50 101 PHE A CA 1
ATOM 784 C C . PHE A 1 101 ? -7.223 -2.049 6.564 1.00 84.50 101 PHE A C 1
ATOM 786 O O . PHE A 1 101 ? -7.078 -2.485 7.703 1.00 84.50 101 PHE A O 1
ATOM 793 N N . GLY A 1 102 ? -7.944 -0.950 6.317 1.00 83.62 102 GLY A N 1
ATOM 794 C CA . GLY A 1 102 ? -8.614 -0.186 7.375 1.00 83.62 102 GLY A CA 1
ATOM 795 C C . GLY A 1 102 ? -9.766 -0.951 8.032 1.00 83.62 102 GLY A C 1
ATOM 796 O O . GLY A 1 102 ? -9.934 -0.881 9.248 1.00 83.62 102 GLY A O 1
ATOM 797 N N . PHE A 1 103 ? -10.517 -1.734 7.252 1.00 85.56 103 PHE A N 1
ATOM 798 C CA . PHE A 1 103 ? -11.548 -2.633 7.779 1.00 85.56 103 PHE A CA 1
ATOM 799 C C . PHE A 1 103 ? -10.962 -3.693 8.717 1.00 85.56 103 PHE A C 1
ATOM 801 O O . PHE A 1 103 ? -11.497 -3.920 9.802 1.00 85.56 103 PHE A O 1
ATOM 808 N N . ILE A 1 104 ? -9.829 -4.290 8.339 1.00 86.06 104 ILE A N 1
ATOM 809 C CA . ILE A 1 104 ? -9.144 -5.282 9.174 1.00 86.06 104 ILE A CA 1
ATOM 810 C C . ILE A 1 104 ? -8.643 -4.633 10.471 1.00 86.06 104 ILE A C 1
ATOM 812 O O . ILE A 1 104 ? -8.862 -5.185 11.547 1.00 86.06 104 ILE A O 1
ATOM 816 N N . GLN A 1 105 ? -8.063 -3.430 10.407 1.00 84.06 105 GLN A N 1
ATOM 817 C CA . GLN A 1 105 ? -7.659 -2.683 11.607 1.00 84.06 105 GLN A CA 1
ATOM 818 C C . GLN A 1 105 ? -8.842 -2.390 12.545 1.00 84.06 105 GLN A C 1
ATOM 820 O O . GLN A 1 105 ? -8.736 -2.597 13.753 1.00 84.06 105 GLN A O 1
ATOM 825 N N . ASP A 1 106 ? -9.995 -1.979 12.003 1.00 81.75 106 ASP A N 1
ATOM 826 C CA . ASP A 1 106 ? -11.202 -1.769 12.811 1.00 81.75 106 ASP A CA 1
ATOM 827 C C . ASP A 1 106 ? -11.683 -3.054 13.501 1.00 81.75 106 ASP A C 1
ATOM 829 O O . ASP A 1 106 ? -12.231 -2.978 14.605 1.00 81.75 106 ASP A O 1
ATOM 833 N N . LEU A 1 107 ? -11.531 -4.210 12.847 1.00 84.25 107 LEU A N 1
ATOM 834 C CA . LEU A 1 107 ? -11.908 -5.506 13.407 1.00 84.25 107 LEU A CA 1
ATOM 835 C C . LEU A 1 107 ? -10.949 -5.921 14.527 1.00 84.25 107 LEU A C 1
ATOM 837 O O . LEU A 1 107 ? -11.412 -6.309 15.598 1.00 84.25 107 LEU A O 1
ATOM 841 N N . LEU A 1 108 ? -9.640 -5.766 14.312 1.00 84.00 108 LEU A N 1
ATOM 842 C CA . LEU A 1 108 ? -8.610 -6.036 15.319 1.00 84.00 108 LEU A CA 1
ATOM 843 C C . LEU A 1 108 ? -8.821 -5.193 16.580 1.00 84.00 108 LEU A C 1
ATOM 845 O O . LEU A 1 108 ? -8.764 -5.720 17.685 1.00 84.00 108 LEU A O 1
ATOM 849 N N . TYR A 1 109 ? -9.160 -3.913 16.429 1.00 79.75 109 TYR A N 1
ATOM 850 C CA . TYR A 1 109 ? -9.406 -3.021 17.564 1.00 79.75 109 TYR A CA 1
ATOM 851 C C . TYR A 1 109 ? -10.600 -3.440 18.451 1.00 79.75 109 TYR A C 1
ATOM 853 O O . TYR A 1 109 ? -10.699 -3.029 19.610 1.00 79.75 109 TYR A O 1
ATOM 861 N N . LYS A 1 110 ? -11.555 -4.221 17.925 1.00 79.62 110 LYS A N 1
ATOM 862 C CA . LYS A 1 110 ? -12.705 -4.706 18.712 1.00 79.62 110 LYS A CA 1
ATOM 863 C C . LYS A 1 110 ? -12.351 -5.862 19.645 1.00 79.62 110 LYS A C 1
ATOM 865 O O . LYS A 1 110 ? -13.173 -6.197 20.495 1.00 79.62 110 LYS A O 1
ATOM 870 N N . ILE A 1 111 ? -11.181 -6.474 19.484 1.00 83.62 111 ILE A N 1
ATOM 871 C CA . ILE A 1 111 ? -10.751 -7.592 20.318 1.00 83.62 111 ILE A CA 1
ATOM 872 C C . ILE A 1 111 ? -10.463 -7.058 21.737 1.00 83.62 111 ILE A C 1
ATOM 874 O O . ILE A 1 111 ? -9.771 -6.048 21.877 1.00 83.62 111 ILE A O 1
ATOM 878 N N . PRO A 1 112 ? -11.022 -7.675 22.797 1.00 77.81 112 PRO A N 1
ATOM 879 C CA . PRO A 1 112 ? -10.874 -7.194 24.167 1.00 77.81 112 PRO A CA 1
ATOM 880 C C . PRO A 1 112 ? -9.492 -7.560 24.730 1.00 77.81 112 PRO A C 1
ATOM 882 O O . PRO A 1 112 ? -9.327 -8.547 25.440 1.00 77.81 112 PRO A O 1
ATOM 885 N N . THR A 1 113 ? -8.482 -6.760 24.401 1.00 81.69 113 THR A N 1
ATOM 886 C CA . THR A 1 113 ? -7.107 -6.859 24.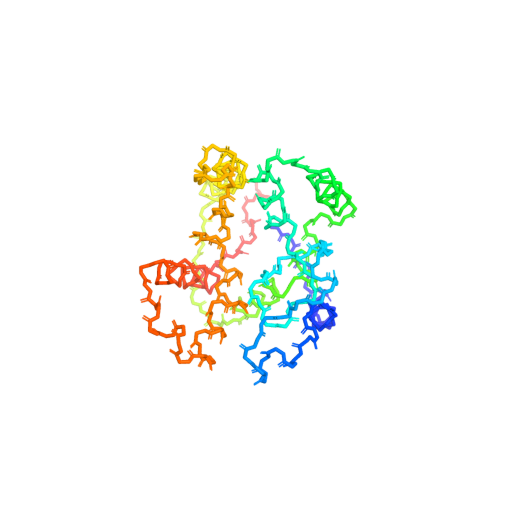918 1.00 81.69 113 THR A CA 1
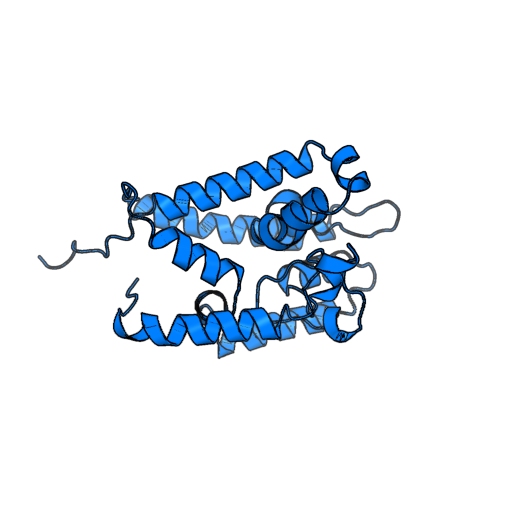ATOM 887 C C . THR A 1 113 ? -6.780 -5.687 25.844 1.00 81.69 113 THR A C 1
ATOM 889 O O . THR A 1 113 ? -7.409 -4.632 25.773 1.00 81.69 113 THR A O 1
ATOM 892 N N . LYS A 1 114 ? -5.788 -5.853 26.734 1.00 77.44 114 LYS A N 1
ATOM 893 C CA . LYS A 1 114 ? -5.331 -4.777 27.632 1.00 77.44 114 LYS A CA 1
ATOM 894 C C . LYS A 1 114 ? -4.759 -3.624 26.805 1.00 77.44 114 LYS A C 1
ATOM 896 O O . LYS A 1 114 ? -3.693 -3.771 26.210 1.00 77.44 114 LYS A O 1
ATOM 901 N N . LYS A 1 115 ? -5.457 -2.495 26.764 1.00 78.25 115 LYS A N 1
ATOM 902 C CA . LYS A 1 115 ? -5.044 -1.325 25.989 1.00 78.25 115 LYS A CA 1
ATOM 903 C C . LYS A 1 115 ? -3.996 -0.516 26.755 1.00 78.25 115 LYS A C 1
ATOM 905 O O . LYS A 1 115 ? -4.007 -0.459 27.980 1.00 78.25 115 LYS A O 1
ATOM 910 N N . ILE A 1 116 ? -3.040 0.032 26.017 1.00 79.62 116 ILE A N 1
ATOM 911 C CA . ILE A 1 116 ? -1.911 0.820 26.500 1.00 79.62 116 ILE A CA 1
ATOM 912 C C . ILE A 1 116 ? -2.118 2.243 25.994 1.00 79.62 116 ILE A C 1
ATOM 914 O O . ILE A 1 116 ? -2.180 2.475 24.781 1.00 79.62 116 ILE A O 1
ATOM 918 N N . SER A 1 117 ? -2.209 3.196 26.916 1.00 73.56 117 SER A N 1
ATOM 919 C CA . SER A 1 117 ? -2.280 4.609 26.573 1.00 73.56 117 SER A CA 1
ATOM 920 C C . SER A 1 117 ? -0.905 5.119 26.137 1.00 73.56 117 SER A C 1
ATOM 92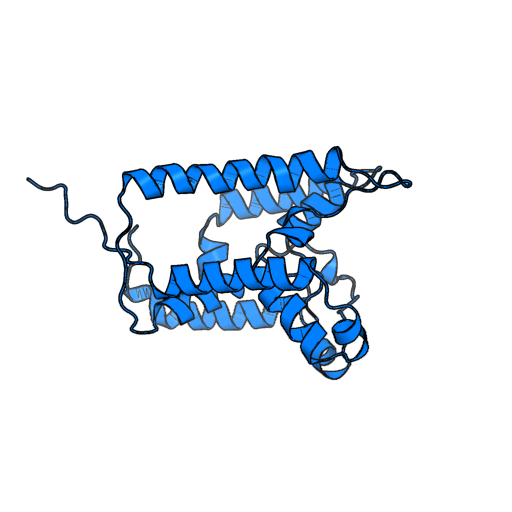2 O O . SER A 1 117 ? 0.139 4.795 26.707 1.00 73.56 117 SER A O 1
ATOM 924 N N . ILE A 1 118 ? -0.893 5.901 25.060 1.00 76.06 118 ILE A N 1
ATOM 925 C CA . ILE A 1 118 ? 0.310 6.555 24.542 1.00 76.06 118 ILE A CA 1
ATOM 926 C C . ILE A 1 118 ? 0.236 8.024 24.949 1.00 76.06 118 ILE A C 1
ATOM 928 O O . ILE A 1 118 ? -0.786 8.673 24.735 1.00 76.06 118 ILE A O 1
ATOM 932 N N . SER A 1 119 ? 1.321 8.571 25.502 1.00 80.19 119 SER A N 1
ATOM 933 C CA . SER A 1 119 ? 1.363 9.987 25.876 1.00 80.19 119 SER A CA 1
ATOM 934 C C . SER A 1 119 ? 1.181 10.900 24.655 1.00 80.19 119 SER A C 1
ATOM 936 O O . SER A 1 119 ? 1.670 10.614 23.556 1.00 80.19 119 SER A O 1
ATOM 938 N N . ALA A 1 120 ? 0.513 12.043 24.842 1.00 79.75 120 ALA A N 1
ATOM 939 C CA . ALA A 1 120 ? 0.242 13.001 23.763 1.00 79.75 120 ALA A CA 1
ATOM 940 C C . ALA A 1 120 ? 1.526 13.492 23.062 1.00 79.75 120 ALA A C 1
ATOM 942 O O . ALA A 1 120 ? 1.554 13.701 21.846 1.00 79.75 120 ALA A O 1
ATOM 943 N N . TRP A 1 121 ? 2.621 13.618 23.818 1.00 79.75 121 TRP A N 1
ATOM 944 C CA . TRP A 1 121 ? 3.936 13.970 23.285 1.00 79.75 121 TRP A CA 1
ATOM 945 C C . TRP A 1 121 ? 4.472 12.914 22.310 1.00 79.75 121 TRP A C 1
ATOM 947 O O . TRP A 1 121 ? 4.985 13.253 21.237 1.00 79.75 121 TRP A O 1
ATOM 957 N N . LEU A 1 122 ? 4.314 11.632 22.651 1.00 81.44 122 LEU A N 1
ATOM 958 C CA . LEU A 1 122 ? 4.773 10.532 21.813 1.00 81.44 122 LEU A CA 1
ATOM 959 C C . LEU A 1 122 ? 3.916 10.417 20.540 1.00 81.44 122 LEU A C 1
ATOM 961 O O . LEU A 1 122 ? 4.478 10.260 19.455 1.00 81.44 122 LEU A O 1
ATOM 965 N N . ASP A 1 123 ? 2.592 10.613 20.621 1.00 80.12 123 ASP A N 1
ATOM 966 C CA . ASP A 1 123 ? 1.723 10.658 19.428 1.00 80.12 123 ASP A CA 1
ATOM 967 C C . ASP A 1 123 ? 2.141 11.768 18.445 1.00 80.12 123 ASP A C 1
ATOM 969 O O . ASP A 1 123 ? 2.235 11.543 17.231 1.00 80.12 123 ASP A O 1
ATOM 973 N N . LYS A 1 124 ? 2.477 12.961 18.960 1.00 81.94 124 LYS A N 1
ATOM 974 C CA . LYS A 1 124 ? 2.933 14.081 18.123 1.00 81.94 124 LYS A CA 1
ATOM 975 C C . LYS A 1 124 ? 4.218 13.734 17.367 1.00 81.94 124 LYS A C 1
ATOM 977 O O . LYS A 1 124 ? 4.306 14.020 16.172 1.00 81.94 124 LYS A O 1
ATOM 982 N N . LYS A 1 125 ? 5.179 13.064 18.013 1.00 85.19 125 LYS A N 1
ATOM 983 C CA . LYS A 1 125 ? 6.417 12.607 17.356 1.00 85.19 125 LYS A CA 1
ATOM 984 C C . LYS A 1 125 ? 6.169 11.497 16.336 1.00 85.19 125 LYS A C 1
ATOM 986 O O . LYS A 1 125 ? 6.683 11.573 15.220 1.00 85.19 125 LYS A O 1
ATOM 991 N N . LEU A 1 126 ? 5.335 10.508 16.659 1.00 83.31 126 LEU A N 1
ATOM 992 C CA . LEU A 1 126 ? 4.998 9.425 15.724 1.00 83.31 126 LEU A CA 1
ATOM 993 C C . LEU A 1 126 ? 4.313 9.945 14.453 1.00 83.31 126 LEU A C 1
ATOM 995 O O . LEU A 1 126 ? 4.461 9.359 13.378 1.00 83.31 126 LEU A O 1
ATOM 999 N N . ARG A 1 127 ? 3.612 11.079 14.541 1.00 83.88 127 ARG A N 1
ATOM 1000 C CA . ARG A 1 127 ? 3.006 11.739 13.381 1.00 83.88 127 ARG A CA 1
ATOM 1001 C C . ARG A 1 127 ? 4.030 12.253 12.374 1.00 83.88 127 ARG A C 1
ATOM 1003 O O . ARG A 1 127 ? 3.697 12.292 11.193 1.00 83.88 127 ARG A O 1
ATOM 1010 N N . PHE A 1 128 ? 5.241 12.616 12.800 1.00 87.94 128 PHE A N 1
ATOM 1011 C CA . PHE A 1 128 ? 6.315 13.032 11.891 1.00 87.94 128 PHE A CA 1
ATOM 1012 C C . PHE A 1 128 ? 6.924 11.853 11.131 1.00 87.94 128 PHE A C 1
ATOM 1014 O O . PHE A 1 128 ? 7.258 11.986 9.955 1.00 87.94 128 PHE A O 1
ATOM 1021 N N . VAL A 1 129 ? 6.975 10.672 11.754 1.00 88.94 129 VAL A N 1
ATOM 1022 C CA . VAL A 1 129 ? 7.564 9.463 11.155 1.00 88.94 129 VAL A CA 1
ATOM 1023 C C . VAL A 1 129 ? 6.908 9.108 9.818 1.00 88.94 129 VAL A C 1
ATOM 1025 O O . VAL A 1 129 ? 7.605 8.744 8.875 1.00 88.94 129 VAL A O 1
ATOM 1028 N N . LYS A 1 130 ? 5.584 9.278 9.680 1.00 87.88 130 LYS A N 1
ATOM 1029 C CA . LYS A 1 130 ? 4.890 8.991 8.411 1.00 87.88 130 LYS A CA 1
ATOM 1030 C C . LYS A 1 130 ? 5.378 9.879 7.253 1.00 87.88 130 LYS A C 1
ATOM 1032 O O . LYS A 1 130 ? 5.433 9.405 6.125 1.00 87.88 130 LYS A O 1
ATOM 1037 N N . TYR A 1 131 ? 5.734 11.139 7.526 1.00 90.69 131 TYR A N 1
ATOM 1038 C CA . TYR A 1 131 ? 6.234 12.069 6.508 1.00 90.69 131 TYR A CA 1
ATOM 1039 C C . TYR A 1 131 ? 7.672 11.739 6.131 1.00 90.69 131 TYR A C 1
ATOM 1041 O O . TYR A 1 131 ? 8.002 11.754 4.950 1.00 90.69 131 TYR A O 1
ATOM 1049 N N . ILE A 1 132 ? 8.489 11.357 7.117 1.00 93.25 132 ILE A N 1
ATOM 1050 C CA . ILE A 1 132 ? 9.852 10.878 6.873 1.00 93.25 132 ILE A CA 1
ATOM 1051 C C . ILE A 1 132 ? 9.806 9.644 5.972 1.00 93.25 132 ILE A C 1
ATOM 1053 O O . ILE A 1 132 ? 10.464 9.640 4.940 1.00 93.25 132 ILE A O 1
ATOM 1057 N N . ILE A 1 133 ? 8.983 8.641 6.306 1.00 92.81 133 ILE A N 1
ATOM 1058 C CA . ILE A 1 133 ? 8.837 7.420 5.496 1.00 92.81 133 ILE A CA 1
ATOM 1059 C C . ILE A 1 133 ? 8.345 7.745 4.084 1.00 92.81 133 ILE A C 1
ATOM 1061 O O . ILE A 1 133 ? 8.834 7.161 3.120 1.00 92.81 133 ILE A O 1
ATOM 1065 N N . PHE A 1 134 ? 7.380 8.656 3.953 1.00 92.19 134 PHE A N 1
ATOM 1066 C CA . PHE A 1 134 ? 6.870 9.062 2.649 1.00 92.19 134 PHE A CA 1
ATOM 1067 C C . PHE A 1 134 ? 7.972 9.713 1.803 1.00 92.19 134 PHE A C 1
ATOM 1069 O O . PHE A 1 134 ? 8.266 9.244 0.709 1.00 92.19 134 PHE A O 1
ATOM 1076 N N . ILE A 1 135 ? 8.652 10.732 2.324 1.00 93.38 135 ILE A N 1
ATOM 1077 C CA . ILE A 1 135 ? 9.698 11.433 1.572 1.00 93.38 135 ILE A CA 1
ATOM 1078 C C . ILE A 1 135 ? 10.852 10.482 1.226 1.00 93.38 135 ILE A C 1
ATOM 1080 O O . ILE A 1 135 ? 11.262 10.421 0.069 1.00 93.38 135 ILE A O 1
ATOM 1084 N N . SER A 1 136 ? 11.346 9.688 2.178 1.00 94.25 136 SER A N 1
ATOM 1085 C CA . SER A 1 136 ? 12.505 8.826 1.928 1.00 94.25 136 SER A CA 1
ATOM 1086 C C . SER A 1 136 ? 12.167 7.598 1.078 1.00 94.25 136 SER A C 1
ATOM 1088 O O . SER A 1 136 ? 12.753 7.413 0.015 1.00 94.25 136 SER A O 1
ATOM 1090 N N . PHE A 1 137 ? 11.207 6.768 1.492 1.00 93.25 137 PHE A N 1
ATOM 1091 C CA . PHE A 1 137 ? 10.948 5.474 0.846 1.00 93.25 137 PHE A CA 1
ATOM 1092 C C . PHE A 1 137 ? 10.003 5.551 -0.355 1.00 93.25 137 PHE A C 1
ATOM 1094 O O . PHE A 1 137 ? 10.027 4.634 -1.181 1.00 93.25 137 PHE A O 1
ATOM 1101 N N . VAL A 1 138 ? 9.149 6.577 -0.448 1.00 91.69 138 VAL A N 1
ATOM 1102 C CA . VAL A 1 138 ? 8.210 6.733 -1.575 1.00 91.69 138 VAL A CA 1
ATOM 1103 C C . VAL A 1 138 ? 8.789 7.637 -2.661 1.00 91.69 138 VAL A C 1
ATOM 1105 O O . VAL A 1 138 ? 8.589 7.330 -3.830 1.00 91.69 138 VAL A O 1
ATOM 1108 N N . ILE A 1 139 ? 9.522 8.699 -2.307 1.00 91.88 139 ILE A N 1
ATOM 1109 C CA . ILE A 1 139 ? 10.043 9.667 -3.288 1.00 91.88 139 ILE A CA 1
ATOM 1110 C C . ILE A 1 139 ? 11.540 9.462 -3.543 1.00 91.88 139 ILE A C 1
ATOM 1112 O O . ILE A 1 139 ? 11.922 9.086 -4.646 1.00 91.88 139 ILE A O 1
ATOM 1116 N N . ILE A 1 140 ? 12.390 9.667 -2.531 1.00 92.44 140 ILE A N 1
ATOM 1117 C CA . ILE A 1 140 ? 13.849 9.726 -2.726 1.00 92.44 140 ILE A CA 1
ATOM 1118 C C . ILE A 1 140 ? 14.410 8.377 -3.189 1.00 92.44 140 ILE A C 1
ATOM 1120 O O . ILE A 1 140 ? 15.144 8.318 -4.171 1.00 92.44 140 ILE A O 1
ATOM 1124 N N . PHE A 1 141 ? 14.077 7.279 -2.509 1.00 92.38 141 PHE A N 1
ATOM 1125 C CA . PHE A 1 141 ? 14.699 5.983 -2.791 1.00 92.38 141 PHE A CA 1
ATOM 1126 C C . PHE A 1 141 ? 14.388 5.444 -4.193 1.00 92.38 141 PHE A C 1
ATOM 1128 O O . PHE A 1 141 ? 15.339 5.035 -4.854 1.00 92.38 141 PHE A O 1
ATOM 1135 N N . PRO A 1 142 ? 13.134 5.453 -4.695 1.00 89.56 142 PRO A N 1
ATOM 1136 C CA . PRO A 1 142 ? 12.864 5.035 -6.072 1.00 89.56 142 PRO A CA 1
ATOM 1137 C C . PRO A 1 142 ? 13.589 5.881 -7.127 1.00 89.56 142 PRO A C 1
ATOM 1139 O O . PRO A 1 142 ? 13.956 5.343 -8.162 1.00 89.56 142 PRO A O 1
ATOM 1142 N N . MET A 1 143 ? 13.830 7.171 -6.867 1.00 88.06 143 MET A N 1
ATOM 1143 C CA . MET A 1 143 ? 14.511 8.058 -7.821 1.00 88.06 143 MET A CA 1
ATOM 1144 C C . MET A 1 143 ? 16.038 7.905 -7.798 1.00 88.06 143 MET A C 1
ATOM 1146 O O . MET A 1 143 ? 16.682 8.001 -8.838 1.00 88.06 143 MET A O 1
ATOM 1150 N N . VAL A 1 144 ? 16.628 7.691 -6.618 1.00 89.50 144 VAL A N 1
ATOM 1151 C CA . VAL A 1 144 ? 18.091 7.658 -6.439 1.00 89.50 144 VAL A CA 1
ATOM 1152 C C . VAL A 1 144 ? 18.658 6.250 -6.612 1.00 89.50 144 VAL A C 1
ATOM 1154 O O . VAL A 1 144 ? 19.725 6.074 -7.194 1.00 89.50 144 VAL A O 1
ATOM 1157 N N . LEU A 1 145 ? 17.966 5.233 -6.094 1.00 90.44 145 LEU A N 1
ATOM 1158 C CA . LEU A 1 145 ? 18.444 3.853 -6.098 1.00 90.44 145 LEU A CA 1
ATOM 1159 C C . LEU A 1 145 ? 17.843 3.096 -7.285 1.00 90.44 145 LEU A C 1
ATOM 1161 O O . LEU A 1 145 ? 16.858 2.360 -7.158 1.00 90.44 145 LEU A O 1
ATOM 1165 N N . THR A 1 146 ? 18.449 3.292 -8.451 1.00 87.81 146 THR A N 1
ATOM 1166 C CA . THR A 1 146 ? 18.047 2.645 -9.701 1.00 87.81 146 THR A CA 1
ATOM 1167 C C . THR A 1 146 ? 18.887 1.403 -9.989 1.00 87.81 146 THR A C 1
ATOM 1169 O O . THR A 1 146 ? 20.010 1.231 -9.509 1.00 87.81 146 THR A O 1
ATOM 1172 N N . ASN A 1 147 ? 18.310 0.469 -10.741 1.00 87.38 147 ASN A N 1
ATOM 1173 C CA . ASN A 1 147 ? 19.019 -0.714 -11.212 1.00 87.38 147 ASN A CA 1
ATOM 1174 C C . ASN A 1 147 ? 19.856 -0.403 -12.472 1.00 87.38 147 ASN A C 1
ATOM 1176 O O . ASN A 1 147 ? 19.853 0.712 -12.985 1.00 87.38 147 ASN A O 1
ATOM 1180 N N . LYS A 1 148 ? 20.533 -1.421 -13.020 1.00 84.06 148 LYS A N 1
ATOM 1181 C CA . LYS A 1 148 ? 21.343 -1.309 -14.253 1.00 84.06 148 LYS A CA 1
ATOM 1182 C C . LYS A 1 148 ? 20.568 -0.802 -15.482 1.00 84.06 148 LYS A C 1
ATOM 1184 O O . LYS A 1 148 ? 21.190 -0.394 -16.452 1.00 84.06 148 LYS A O 1
ATOM 1189 N N . TYR A 1 149 ? 19.238 -0.841 -15.441 1.00 83.50 149 TYR A N 1
ATOM 1190 C CA . TYR A 1 149 ? 18.342 -0.381 -16.501 1.00 83.50 149 TYR A CA 1
ATOM 1191 C C . TYR A 1 149 ? 17.750 1.009 -16.213 1.00 83.50 149 TYR A C 1
ATOM 1193 O O . TYR A 1 149 ? 16.845 1.441 -16.919 1.00 83.50 149 TYR A O 1
ATOM 1201 N N . GLY A 1 150 ? 18.213 1.695 -15.162 1.00 82.88 150 GLY A N 1
ATOM 1202 C CA . GLY A 1 150 ? 17.685 2.996 -14.751 1.00 82.88 150 GLY A CA 1
ATOM 1203 C C . GLY A 1 150 ? 16.318 2.929 -14.066 1.00 82.88 150 GLY A C 1
ATOM 1204 O O . GLY A 1 150 ? 15.694 3.967 -13.885 1.00 82.88 150 GLY A O 1
ATOM 1205 N N . LEU A 1 151 ? 15.853 1.735 -13.671 1.00 86.94 151 LEU A N 1
ATOM 1206 C CA . LEU A 1 151 ? 14.554 1.549 -13.023 1.00 86.94 151 LEU A CA 1
ATOM 1207 C C . LEU A 1 151 ? 14.684 1.471 -11.498 1.00 86.94 151 LEU A C 1
ATOM 1209 O O . LEU A 1 151 ? 15.428 0.643 -10.959 1.00 86.94 151 LEU A O 1
ATOM 1213 N N . GLY A 1 152 ? 13.919 2.305 -10.803 1.00 89.00 152 GLY A N 1
ATOM 1214 C CA . GLY A 1 152 ? 13.783 2.334 -9.353 1.00 89.00 152 GLY A CA 1
ATOM 1215 C C . GLY A 1 152 ? 12.828 1.270 -8.821 1.00 89.00 152 GLY A C 1
ATOM 1216 O O . GLY A 1 152 ? 11.738 1.051 -9.349 1.00 89.00 152 GLY A O 1
ATOM 1217 N N . ALA A 1 153 ? 13.205 0.605 -7.728 1.00 90.06 153 ALA A N 1
ATOM 1218 C CA . ALA A 1 153 ? 12.304 -0.333 -7.061 1.00 90.06 153 ALA A CA 1
ATOM 1219 C C . ALA A 1 153 ? 11.244 0.405 -6.212 1.00 90.06 153 ALA A C 1
ATOM 1221 O O . ALA A 1 153 ? 11.533 1.447 -5.623 1.00 90.06 153 ALA A O 1
ATOM 1222 N N . PRO A 1 154 ? 10.035 -0.158 -6.020 1.00 91.81 154 PRO A N 1
ATOM 1223 C CA . PRO A 1 154 ? 9.045 0.410 -5.108 1.00 91.81 154 PRO A CA 1
ATOM 1224 C C . PRO A 1 154 ? 9.406 0.106 -3.641 1.00 91.81 154 PRO A C 1
ATOM 1226 O O . PRO A 1 154 ? 8.831 -0.779 -3.004 1.00 91.81 154 PRO A O 1
ATOM 1229 N N . TYR A 1 155 ? 10.378 0.842 -3.089 1.00 92.38 155 TYR A N 1
ATOM 1230 C CA . TYR A 1 155 ? 10.986 0.616 -1.768 1.00 92.38 155 TYR A CA 1
ATOM 1231 C C . TYR A 1 155 ? 9.992 0.532 -0.602 1.00 92.38 155 TYR A C 1
ATOM 1233 O O . TYR A 1 155 ? 10.042 -0.442 0.148 1.00 92.38 155 TYR A O 1
ATOM 1241 N N . PHE A 1 156 ? 9.050 1.470 -0.453 1.00 93.31 156 PHE A N 1
ATOM 1242 C CA . PHE A 1 156 ? 7.981 1.351 0.551 1.00 93.31 156 PHE A CA 1
ATOM 1243 C C . PHE A 1 156 ? 7.172 0.043 0.430 1.00 93.31 156 PHE A C 1
ATOM 1245 O O . PHE A 1 156 ? 7.032 -0.681 1.420 1.00 93.31 156 PHE A O 1
ATOM 1252 N N . CYS A 1 157 ? 6.686 -0.325 -0.760 1.00 90.94 157 CYS A N 1
ATOM 1253 C CA . CYS A 1 157 ? 5.973 -1.596 -0.963 1.00 90.94 157 CYS A CA 1
ATOM 1254 C C . CYS A 1 157 ? 6.858 -2.837 -0.726 1.00 90.94 157 CYS A C 1
ATOM 1256 O O . CYS A 1 157 ? 6.378 -3.874 -0.243 1.00 90.94 157 CYS A O 1
ATOM 1258 N N . LYS A 1 158 ? 8.151 -2.728 -1.048 1.00 90.38 158 LYS A N 1
ATOM 1259 C CA . LYS A 1 158 ? 9.148 -3.792 -0.892 1.00 90.38 158 LYS A CA 1
ATOM 1260 C C . LYS A 1 158 ? 9.574 -4.004 0.562 1.00 90.38 158 LYS A C 1
ATOM 1262 O O . LYS A 1 158 ? 9.823 -5.146 0.925 1.00 90.38 158 LYS A O 1
ATOM 1267 N N . LEU A 1 159 ? 9.654 -2.953 1.380 1.00 91.31 159 LEU A N 1
ATOM 1268 C CA . LEU A 1 159 ? 10.295 -3.010 2.702 1.00 91.31 159 LEU A CA 1
ATOM 1269 C C . LEU A 1 159 ? 9.369 -2.715 3.883 1.00 91.31 159 LEU A C 1
ATOM 1271 O O . LEU A 1 159 ? 9.648 -3.190 4.978 1.00 91.31 159 LEU A O 1
ATOM 1275 N N . ILE A 1 160 ? 8.309 -1.923 3.700 1.00 92.69 160 ILE A N 1
ATOM 1276 C CA . ILE A 1 160 ? 7.553 -1.349 4.828 1.00 92.69 160 ILE A CA 1
ATOM 1277 C C . ILE A 1 160 ? 6.074 -1.725 4.790 1.00 92.69 160 ILE A C 1
ATOM 1279 O O . ILE A 1 160 ? 5.497 -1.986 5.838 1.00 92.69 160 ILE A O 1
ATOM 1283 N N . CYS A 1 161 ? 5.446 -1.746 3.614 1.00 91.38 161 CYS A N 1
ATOM 1284 C CA . CYS A 1 161 ? 3.989 -1.804 3.488 1.00 91.38 161 CYS A CA 1
ATOM 1285 C C . CYS A 1 161 ? 3.364 -3.055 4.156 1.00 91.38 161 CYS A C 1
ATOM 1287 O O . CYS A 1 161 ? 3.485 -4.157 3.603 1.00 91.38 161 CYS A O 1
ATOM 1289 N N . PRO A 1 162 ? 2.633 -2.903 5.285 1.00 90.38 162 PRO A N 1
ATOM 1290 C CA . PRO A 1 162 ? 1.990 -4.027 5.963 1.00 90.38 162 PRO A CA 1
ATOM 1291 C C . PRO A 1 162 ? 0.757 -4.523 5.198 1.00 90.38 162 PRO A C 1
ATOM 1293 O O . PRO A 1 162 ? 0.523 -5.727 5.146 1.00 90.38 162 PRO A O 1
ATOM 1296 N N . ALA A 1 163 ? 0.021 -3.629 4.523 1.00 89.94 163 ALA A N 1
ATOM 1297 C CA . ALA A 1 163 ? -1.115 -3.999 3.674 1.00 89.94 163 ALA A CA 1
ATOM 1298 C C . ALA A 1 163 ? -0.687 -4.958 2.553 1.00 89.94 163 ALA A C 1
ATOM 1300 O O . ALA A 1 163 ? -1.326 -5.975 2.319 1.00 89.94 163 ALA A O 1
ATOM 1301 N N . GLY A 1 164 ? 0.471 -4.707 1.931 1.00 89.88 164 GLY A N 1
ATOM 1302 C CA . GLY A 1 164 ? 1.014 -5.597 0.907 1.00 89.88 164 GLY A CA 1
ATOM 1303 C C . GLY A 1 164 ? 1.428 -6.971 1.433 1.00 89.88 164 GLY A C 1
ATOM 1304 O O . GLY A 1 164 ? 1.362 -7.955 0.699 1.00 89.88 164 GLY A O 1
ATOM 1305 N N . MET A 1 165 ? 1.846 -7.057 2.697 1.00 92.69 165 MET A N 1
ATOM 1306 C CA . MET A 1 165 ? 2.118 -8.345 3.334 1.00 92.69 165 MET A CA 1
ATOM 1307 C C . MET A 1 165 ? 0.825 -9.115 3.613 1.00 92.69 165 MET A C 1
ATOM 1309 O O . MET A 1 165 ? 0.770 -10.317 3.377 1.00 92.69 165 MET A O 1
ATOM 1313 N N . LEU A 1 166 ? -0.211 -8.414 4.071 1.00 90.81 166 LEU A N 1
ATOM 1314 C CA . LEU A 1 166 ? -1.499 -8.998 4.427 1.00 90.81 166 LEU A CA 1
ATOM 1315 C C . LEU A 1 166 ? -2.300 -9.471 3.202 1.00 90.81 166 LEU A C 1
ATOM 1317 O O . LEU A 1 166 ? -2.828 -10.575 3.211 1.00 90.81 166 LEU A O 1
ATOM 1321 N N . GLU A 1 167 ? -2.368 -8.653 2.150 1.00 88.31 167 GLU A N 1
ATOM 1322 C CA . GLU A 1 167 ? -3.189 -8.916 0.955 1.00 88.31 167 GLU A CA 1
ATOM 1323 C C . GLU A 1 167 ? -2.466 -9.762 -0.103 1.00 88.31 167 GLU A C 1
ATOM 1325 O O . GLU A 1 167 ? -3.093 -10.519 -0.837 1.00 88.31 167 GLU A O 1
ATOM 1330 N N . GLY A 1 168 ? -1.143 -9.618 -0.217 1.00 88.00 168 GLY A N 1
ATOM 1331 C CA . GLY A 1 168 ? -0.342 -10.306 -1.232 1.00 88.00 168 GLY A CA 1
ATOM 1332 C C . GLY A 1 168 ? 0.605 -11.336 -0.635 1.00 88.00 168 GLY A C 1
ATOM 1333 O O . GLY A 1 168 ? 0.552 -12.505 -1.000 1.00 88.00 168 GLY A O 1
ATOM 1334 N N . GLY A 1 169 ? 1.463 -10.908 0.294 1.00 89.38 169 GLY A N 1
ATOM 1335 C CA . GLY A 1 169 ? 2.551 -11.732 0.832 1.00 89.38 169 GLY A CA 1
ATOM 1336 C C . GLY A 1 169 ? 2.080 -13.049 1.449 1.00 89.38 169 GLY A C 1
ATOM 1337 O O . GLY A 1 169 ? 2.516 -14.112 1.013 1.00 89.38 169 GLY A O 1
ATOM 1338 N N . ILE A 1 170 ? 1.175 -12.979 2.428 1.00 91.12 170 ILE A N 1
ATOM 1339 C CA . ILE A 1 170 ? 0.644 -14.160 3.118 1.00 91.12 170 ILE A CA 1
ATOM 1340 C C . ILE A 1 170 ? -0.141 -15.056 2.144 1.00 91.12 170 ILE A C 1
ATOM 1342 O O . ILE A 1 170 ? 0.207 -16.235 2.044 1.00 91.12 170 ILE A O 1
ATOM 1346 N N . PRO A 1 171 ? -1.134 -14.556 1.375 1.00 88.94 171 PRO A N 1
ATOM 1347 C CA . PRO A 1 171 ? -1.902 -15.431 0.495 1.00 88.94 171 PRO A CA 1
ATOM 1348 C C . PRO A 1 171 ? -1.063 -16.107 -0.595 1.00 88.94 171 PRO A C 1
ATOM 1350 O O . PRO A 1 171 ? -1.190 -17.316 -0.783 1.00 88.94 171 PRO A O 1
ATOM 1353 N N . LEU A 1 172 ? -0.155 -15.385 -1.271 1.00 88.25 172 LEU A N 1
ATOM 1354 C CA . LEU A 1 172 ? 0.655 -15.989 -2.341 1.00 88.25 172 LEU A CA 1
ATOM 1355 C C . LEU A 1 172 ? 1.568 -17.104 -1.837 1.00 88.25 172 LEU A C 1
ATOM 1357 O O . LEU A 1 172 ? 1.691 -18.142 -2.495 1.00 88.25 172 LEU A O 1
ATOM 1361 N N . VAL A 1 173 ? 2.210 -16.892 -0.688 1.00 90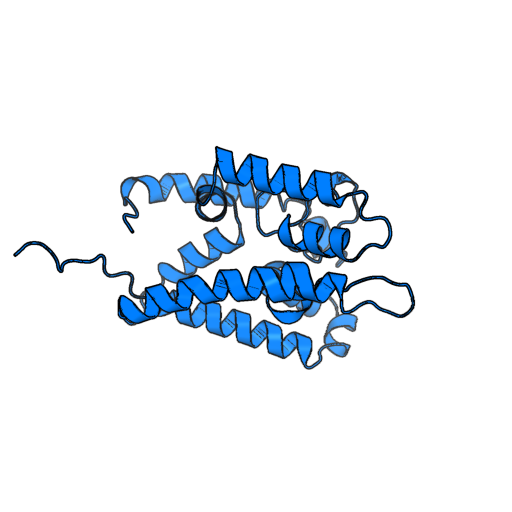.06 173 VAL A N 1
ATOM 1362 C CA . VAL A 1 173 ? 3.116 -17.887 -0.109 1.00 90.06 173 VAL A CA 1
ATOM 1363 C C . VAL A 1 173 ? 2.337 -19.096 0.395 1.00 90.06 173 VAL A C 1
ATOM 1365 O O . VAL A 1 173 ? 2.783 -20.222 0.207 1.00 90.06 173 VAL A O 1
ATOM 1368 N N . LEU A 1 174 ? 1.148 -18.915 0.976 1.00 88.25 174 LEU A N 1
ATOM 1369 C CA . LEU A 1 174 ? 0.322 -20.051 1.398 1.00 88.25 174 LEU A CA 1
ATOM 1370 C C . LEU A 1 174 ? -0.126 -20.914 0.211 1.00 88.25 174 LEU A C 1
ATOM 1372 O O . LEU A 1 174 ? -0.117 -22.144 0.312 1.00 88.25 174 LEU A O 1
ATOM 1376 N N . MET A 1 175 ? -0.468 -20.276 -0.909 1.00 86.19 175 MET A N 1
ATOM 1377 C CA . MET A 1 175 ? -1.054 -20.932 -2.076 1.00 86.19 175 MET A CA 1
ATOM 1378 C C . MET A 1 175 ? -0.040 -21.617 -3.003 1.00 86.19 175 MET A C 1
ATOM 1380 O O . MET A 1 175 ? -0.384 -22.620 -3.638 1.00 86.19 175 MET A O 1
ATOM 1384 N N . SER A 1 176 ? 1.188 -21.102 -3.107 1.00 84.00 176 SER A N 1
ATOM 1385 C CA . SER A 1 176 ? 2.201 -21.608 -4.045 1.00 84.00 176 SER A CA 1
ATOM 1386 C C . SER A 1 176 ? 3.380 -22.260 -3.320 1.00 84.00 176 SER A C 1
ATOM 1388 O O . SER A 1 176 ? 3.991 -21.668 -2.437 1.00 84.00 176 SER A O 1
ATOM 1390 N N . SER A 1 177 ? 3.718 -23.494 -3.699 1.00 80.88 177 SER A N 1
ATOM 1391 C CA . SER A 1 177 ? 4.891 -24.208 -3.177 1.00 80.88 177 SER A CA 1
ATOM 1392 C C . SER A 1 177 ? 6.195 -23.533 -3.605 1.00 80.88 177 SER A C 1
ATOM 1394 O O . SER A 1 177 ? 7.076 -23.330 -2.779 1.00 80.88 177 SER A O 1
ATOM 1396 N N . THR A 1 178 ? 6.268 -23.062 -4.850 1.00 83.88 178 THR A N 1
ATOM 1397 C CA . THR A 1 178 ? 7.451 -22.387 -5.404 1.00 83.88 178 THR A CA 1
ATOM 1398 C C . THR A 1 178 ? 7.831 -21.115 -4.638 1.00 83.88 178 THR A C 1
ATOM 1400 O O . THR A 1 178 ? 9.009 -20.858 -4.404 1.00 83.88 178 THR A O 1
ATOM 1403 N N . LEU A 1 179 ? 6.857 -20.308 -4.188 1.00 82.94 179 LEU A N 1
ATOM 1404 C CA . LEU A 1 179 ? 7.179 -19.105 -3.408 1.00 82.94 179 LEU A CA 1
ATOM 1405 C C . LEU A 1 179 ? 7.563 -19.422 -1.963 1.00 82.94 179 LEU A C 1
ATOM 1407 O O . LEU A 1 179 ? 8.279 -18.621 -1.364 1.00 82.94 179 LEU A O 1
ATOM 1411 N N . LYS A 1 180 ? 7.142 -20.571 -1.412 1.00 85.38 180 LYS A N 1
ATOM 1412 C CA . LYS A 1 180 ? 7.597 -21.018 -0.083 1.00 85.38 180 LYS A CA 1
ATOM 1413 C C . LYS A 1 180 ? 9.100 -21.263 -0.070 1.00 85.38 180 LYS A C 1
ATOM 1415 O O . LYS A 1 180 ? 9.765 -20.890 0.887 1.00 85.38 180 LYS A O 1
ATOM 1420 N N . GLU A 1 181 ? 9.635 -21.804 -1.157 1.00 85.06 181 GLU A N 1
ATOM 1421 C CA . GLU A 1 181 ? 11.075 -22.033 -1.320 1.00 85.06 181 GLU A CA 1
ATOM 1422 C C . GLU A 1 181 ? 11.864 -20.725 -1.479 1.00 85.06 181 GLU A C 1
ATOM 1424 O O . GLU A 1 181 ? 13.046 -20.666 -1.162 1.00 85.06 181 GLU A O 1
ATOM 1429 N N . THR A 1 182 ? 11.202 -19.646 -1.910 1.00 84.94 182 THR A N 1
ATOM 1430 C CA . THR A 1 182 ? 11.813 -18.314 -2.071 1.00 84.94 182 THR A CA 1
ATOM 1431 C C . THR A 1 182 ? 11.627 -17.429 -0.827 1.00 84.94 182 THR A C 1
ATOM 1433 O O . THR A 1 182 ? 11.952 -16.237 -0.845 1.00 84.94 182 THR A O 1
ATOM 1436 N N . ILE A 1 183 ? 11.087 -17.971 0.274 1.00 89.19 183 ILE A N 1
ATOM 1437 C CA . ILE A 1 183 ? 10.981 -17.225 1.530 1.00 89.19 183 ILE A CA 1
ATOM 1438 C C . ILE A 1 183 ? 12.390 -16.869 1.999 1.00 89.19 183 ILE A C 1
ATOM 1440 O O . ILE A 1 183 ? 13.224 -17.725 2.270 1.00 89.19 183 ILE A O 1
ATOM 1444 N N . GLY A 1 184 ? 12.635 -15.571 2.131 1.00 90.50 184 GLY A N 1
ATOM 1445 C CA . GLY A 1 184 ? 13.902 -15.046 2.613 1.00 90.50 184 GLY A CA 1
ATOM 1446 C C . GLY A 1 184 ? 13.711 -13.963 3.660 1.00 90.50 184 GLY A C 1
ATOM 1447 O O . GLY A 1 184 ? 12.599 -13.661 4.102 1.00 90.50 184 GLY A O 1
ATOM 1448 N N . PHE A 1 185 ? 14.819 -13.316 4.008 1.00 91.44 185 PHE A N 1
ATOM 1449 C CA . PHE A 1 185 ? 14.868 -12.255 5.013 1.00 91.44 185 PHE A CA 1
ATOM 1450 C C . PHE A 1 185 ? 13.795 -11.170 4.813 1.00 91.44 185 PHE A C 1
ATOM 1452 O O . PHE A 1 185 ? 13.114 -10.786 5.761 1.00 91.44 185 PHE A O 1
ATOM 1459 N N . LEU A 1 186 ? 13.581 -10.716 3.572 1.00 89.69 186 LEU A N 1
ATOM 1460 C CA . LEU A 1 186 ? 12.592 -9.677 3.258 1.00 89.69 186 LEU A CA 1
ATOM 1461 C C . LEU A 1 186 ? 11.151 -10.086 3.599 1.00 89.69 186 LEU A C 1
ATOM 1463 O O . LEU A 1 186 ? 10.358 -9.233 4.003 1.00 89.69 186 LEU A O 1
ATOM 1467 N N . TYR A 1 187 ? 10.805 -11.368 3.450 1.00 91.25 187 TYR A N 1
ATOM 1468 C CA . TYR A 1 187 ? 9.477 -11.872 3.800 1.00 91.25 187 TYR A CA 1
ATOM 1469 C C . TYR A 1 187 ? 9.258 -11.795 5.314 1.00 91.25 187 TYR A C 1
ATOM 1471 O O . TYR A 1 187 ? 8.281 -11.192 5.763 1.00 91.25 187 TYR A O 1
ATOM 1479 N N . TYR A 1 188 ? 10.204 -12.322 6.100 1.00 92.38 188 TYR A N 1
ATOM 1480 C CA . TYR A 1 188 ? 10.141 -12.270 7.562 1.00 92.38 188 TYR A CA 1
ATOM 1481 C C . TYR A 1 188 ? 10.171 -10.839 8.091 1.00 92.38 188 TYR A C 1
ATOM 1483 O O . TYR A 1 188 ? 9.391 -10.501 8.974 1.00 92.38 188 TYR A O 1
ATOM 1491 N N . TRP A 1 189 ? 10.994 -9.967 7.507 1.00 94.12 189 TRP A N 1
ATOM 1492 C CA . TRP A 1 189 ? 11.036 -8.550 7.860 1.00 94.12 189 TRP A CA 1
ATOM 1493 C C . TRP A 1 189 ? 9.662 -7.878 7.715 1.00 94.12 189 TRP A C 1
ATOM 1495 O O . TRP A 1 189 ? 9.162 -7.253 8.655 1.00 94.12 189 TRP A O 1
ATOM 1505 N N . LYS A 1 190 ? 8.998 -8.063 6.566 1.00 92.75 190 LYS A N 1
ATOM 1506 C CA . LYS A 1 190 ? 7.643 -7.536 6.337 1.00 92.75 190 LYS A CA 1
ATOM 1507 C C . LYS A 1 190 ? 6.612 -8.173 7.263 1.00 92.75 190 LYS A C 1
ATOM 1509 O O . LYS A 1 190 ? 5.719 -7.474 7.745 1.00 92.75 190 LYS A O 1
ATOM 1514 N N . PHE A 1 191 ? 6.734 -9.474 7.520 1.00 92.81 191 PHE A N 1
ATOM 1515 C CA . PHE A 1 191 ? 5.876 -10.176 8.469 1.00 92.81 191 PHE A CA 1
ATOM 1516 C C . PHE A 1 191 ? 6.008 -9.584 9.878 1.00 92.81 191 PHE A C 1
ATOM 1518 O O . PHE A 1 191 ? 4.999 -9.268 10.499 1.00 92.81 191 PHE A O 1
ATOM 1525 N N . CYS A 1 192 ? 7.230 -9.318 10.347 1.00 93.94 192 CYS A N 1
ATOM 1526 C CA . CYS A 1 192 ? 7.485 -8.674 11.637 1.00 93.94 192 CYS A CA 1
ATOM 1527 C C . CYS A 1 192 ? 6.854 -7.277 11.726 1.00 93.94 192 CYS A C 1
ATOM 1529 O O . CYS A 1 192 ? 6.259 -6.935 12.750 1.00 93.94 192 CYS A O 1
ATOM 1531 N N . ILE A 1 193 ? 6.925 -6.473 10.658 1.00 93.00 193 ILE A N 1
ATOM 1532 C CA . ILE A 1 193 ? 6.258 -5.159 10.612 1.00 93.00 193 ILE A CA 1
ATOM 1533 C C . ILE A 1 193 ? 4.736 -5.312 10.708 1.00 93.00 193 ILE A C 1
ATOM 1535 O O . ILE A 1 193 ? 4.091 -4.561 11.446 1.00 93.00 193 ILE A O 1
ATOM 1539 N N . LEU A 1 194 ? 4.158 -6.280 9.989 1.00 92.38 194 LEU A N 1
ATOM 1540 C CA . LEU A 1 194 ? 2.729 -6.576 10.058 1.00 92.38 194 LEU A CA 1
ATOM 1541 C C . LEU A 1 194 ? 2.328 -7.000 11.477 1.00 92.38 194 LEU A C 1
ATOM 1543 O O . LEU A 1 194 ? 1.427 -6.388 12.044 1.00 92.38 194 LEU A O 1
ATOM 1547 N N . VAL A 1 195 ? 3.033 -7.962 12.079 1.00 91.75 195 VAL A N 1
ATOM 1548 C CA . VAL A 1 195 ? 2.781 -8.430 13.453 1.00 91.75 195 VAL A CA 1
ATOM 1549 C C . VAL A 1 195 ? 2.878 -7.278 14.449 1.00 91.75 195 VAL A C 1
ATOM 1551 O O . VAL A 1 195 ? 1.997 -7.121 15.288 1.00 91.75 195 VAL A O 1
ATOM 1554 N N . ARG A 1 196 ? 3.886 -6.407 14.327 1.00 89.69 196 ARG A N 1
ATOM 1555 C CA . ARG A 1 196 ? 4.021 -5.231 15.199 1.00 89.69 196 ARG A CA 1
ATOM 1556 C C . ARG A 1 196 ? 2.885 -4.228 15.007 1.00 89.69 196 ARG A C 1
ATOM 1558 O O . ARG A 1 196 ? 2.439 -3.623 15.979 1.00 89.69 196 ARG A O 1
ATOM 1565 N N . SER A 1 197 ? 2.414 -4.057 13.773 1.00 86.50 197 SER A N 1
ATOM 1566 C CA . SER A 1 197 ? 1.267 -3.193 13.465 1.00 86.50 197 SER A CA 1
ATOM 1567 C C . SER A 1 197 ? -0.021 -3.751 14.073 1.00 86.50 197 SER A C 1
ATOM 1569 O O . SER A 1 197 ? -0.776 -3.001 14.682 1.00 86.50 197 SER A O 1
ATOM 1571 N N . VAL A 1 198 ? -0.228 -5.066 13.974 1.00 87.44 198 VAL A N 1
ATOM 1572 C CA . VAL A 1 198 ? -1.351 -5.794 14.584 1.00 87.44 198 VAL A CA 1
ATOM 1573 C C . VAL A 1 198 ? -1.299 -5.713 16.108 1.00 87.44 198 VAL A C 1
ATOM 1575 O O . VAL A 1 198 ? -2.281 -5.320 16.728 1.00 87.44 198 VAL A O 1
ATOM 1578 N N . TYR A 1 199 ? -0.145 -6.006 16.712 1.00 87.12 199 TYR A N 1
ATOM 1579 C CA . TYR A 1 199 ? 0.060 -5.919 18.158 1.00 87.12 199 TYR A CA 1
ATOM 1580 C C . TYR A 1 199 ? -0.237 -4.513 18.679 1.00 87.12 199 TYR A C 1
ATOM 1582 O O . TYR A 1 199 ? -0.958 -4.347 19.661 1.00 87.12 199 TYR A O 1
ATOM 1590 N N . LYS A 1 200 ? 0.273 -3.485 17.988 1.00 83.25 200 LYS A N 1
ATOM 1591 C CA . LYS A 1 200 ? -0.015 -2.098 18.345 1.00 83.25 200 LYS A CA 1
ATOM 1592 C C . LYS A 1 200 ? -1.513 -1.806 18.282 1.00 83.25 200 LYS A C 1
ATOM 1594 O O . LYS A 1 200 ? -1.997 -1.141 19.182 1.00 83.25 200 LYS A O 1
ATOM 1599 N N . GLU A 1 201 ? -2.228 -2.278 17.263 1.00 82.06 201 GLU A N 1
ATOM 1600 C CA . GLU A 1 201 ? -3.671 -2.037 17.126 1.00 82.06 201 GLU A CA 1
ATOM 1601 C C . GLU A 1 201 ? -4.485 -2.735 18.229 1.00 82.06 201 GLU A C 1
ATOM 1603 O O . GLU A 1 201 ? -5.396 -2.131 18.789 1.00 82.06 201 GLU A O 1
ATOM 1608 N N . LEU A 1 202 ? -4.118 -3.970 18.594 1.00 82.81 202 LEU A N 1
ATOM 1609 C CA . LEU A 1 202 ? -4.742 -4.718 19.695 1.00 82.81 202 LEU A CA 1
ATOM 1610 C C . LEU A 1 202 ? -4.547 -4.012 21.044 1.00 82.81 202 LEU A C 1
ATOM 1612 O O . LEU A 1 202 ? -5.454 -3.947 21.872 1.00 82.81 202 LEU A O 1
ATOM 1616 N N . HIS A 1 203 ? -3.359 -3.461 21.270 1.00 79.25 203 HIS A N 1
ATOM 1617 C CA . HIS A 1 203 ? -3.005 -2.810 22.527 1.00 79.25 203 HIS A CA 1
ATOM 1618 C C . HIS A 1 203 ? -3.116 -1.283 22.472 1.00 79.25 203 HIS A C 1
ATOM 1620 O O . HIS A 1 203 ? -2.671 -0.622 23.402 1.00 79.25 203 HIS A O 1
ATOM 1626 N N . ALA A 1 204 ? -3.682 -0.688 21.423 1.00 72.50 204 ALA A N 1
ATOM 1627 C CA . ALA A 1 204 ? -3.822 0.760 21.352 1.00 72.50 204 ALA A CA 1
ATOM 1628 C C . ALA A 1 204 ? -4.966 1.209 22.260 1.00 72.50 204 ALA A C 1
ATOM 1630 O O . ALA A 1 204 ? -6.127 0.872 22.005 1.00 72.50 204 ALA A O 1
ATOM 1631 N N . ASP A 1 205 ? -4.660 2.016 23.278 1.00 62.47 205 ASP A N 1
ATOM 1632 C CA . ASP A 1 205 ? -5.693 2.812 23.924 1.00 62.47 205 ASP A CA 1
ATOM 1633 C C . ASP A 1 205 ? -5.822 4.162 23.234 1.00 62.47 205 ASP A C 1
ATOM 1635 O O . ASP A 1 205 ? -4.885 4.960 23.170 1.00 62.47 205 ASP A O 1
ATOM 1639 N N . HIS A 1 206 ? -7.009 4.405 22.699 1.00 56.44 206 HIS A N 1
ATOM 1640 C CA . HIS A 1 206 ? -7.401 5.716 22.214 1.00 56.44 206 HIS A CA 1
ATOM 1641 C C . HIS A 1 206 ? -8.357 6.313 23.240 1.00 56.44 206 HIS A C 1
ATOM 1643 O O . HIS A 1 206 ? -9.489 6.659 22.901 1.00 56.44 206 HIS A O 1
ATOM 1649 N N . GLU A 1 207 ? -7.905 6.431 24.488 1.00 44.66 207 GLU A N 1
ATOM 1650 C CA . GLU A 1 207 ? -8.540 7.341 25.430 1.00 44.66 207 GLU A CA 1
ATOM 1651 C C . GLU A 1 207 ? -8.453 8.750 24.838 1.00 44.66 207 GLU A C 1
ATOM 1653 O O . GLU A 1 207 ? -7.397 9.348 24.617 1.00 44.66 207 GLU A O 1
ATOM 1658 N N . THR A 1 208 ? -9.625 9.231 24.446 1.00 42.59 208 THR A N 1
ATOM 1659 C CA . THR A 1 208 ? -9.915 10.625 24.158 1.00 42.59 208 THR A CA 1
ATOM 1660 C C . THR A 1 208 ? -9.445 11.484 25.321 1.00 42.59 208 THR A C 1
ATOM 1662 O O . THR A 1 208 ? -9.732 11.151 26.463 1.00 42.59 208 THR A O 1
ATOM 1665 N N . GLY A 1 209 ? -8.769 12.595 25.024 1.00 37.69 209 GLY A N 1
ATOM 1666 C CA . GLY A 1 209 ? -8.387 13.595 26.013 1.00 37.69 209 GLY A CA 1
ATOM 1667 C C . GLY A 1 209 ? -9.566 14.052 26.871 1.00 37.69 209 GLY A C 1
ATOM 1668 O O . GLY A 1 209 ? -10.312 14.941 26.476 1.00 37.69 209 GLY A O 1
ATOM 1669 N N . ALA A 1 210 ? -9.689 13.455 28.053 1.00 36.91 210 ALA A N 1
ATOM 1670 C CA . ALA A 1 210 ? -10.425 13.971 29.197 1.00 36.91 210 ALA A CA 1
ATOM 1671 C C . ALA A 1 210 ? -9.434 14.664 30.149 1.00 36.91 210 ALA A C 1
ATOM 1673 O O . ALA A 1 210 ? -9.338 14.334 31.325 1.00 36.91 210 ALA A O 1
ATOM 1674 N N . ALA A 1 211 ? -8.638 15.583 29.602 1.00 39.69 211 ALA A N 1
ATOM 1675 C CA . ALA A 1 211 ? -7.734 16.443 30.356 1.00 39.69 211 ALA A CA 1
ATOM 1676 C C . ALA A 1 211 ? -7.567 17.767 29.599 1.00 39.69 211 ALA A C 1
ATOM 1678 O O . ALA A 1 211 ? -6.529 18.009 28.997 1.00 39.69 211 ALA A O 1
ATOM 1679 N N . ASP A 1 212 ? -8.651 18.540 29.520 1.00 37.12 212 ASP A N 1
ATOM 1680 C CA . ASP A 1 212 ? -8.615 20.009 29.572 1.00 37.12 212 ASP A CA 1
ATOM 1681 C C . ASP A 1 212 ? -10.055 20.530 29.672 1.00 37.12 212 ASP A C 1
ATOM 1683 O O . ASP A 1 212 ? -10.732 20.814 28.685 1.00 37.12 212 ASP A O 1
ATOM 1687 N N . ASN A 1 213 ? -10.564 20.530 30.901 1.00 38.47 213 ASN A N 1
ATOM 1688 C CA . ASN A 1 213 ? -11.630 21.420 31.346 1.00 38.47 213 ASN A CA 1
ATOM 1689 C C . ASN A 1 213 ? -11.508 21.508 32.873 1.00 38.47 213 ASN A C 1
ATOM 1691 O O . ASN A 1 213 ? -12.204 20.815 33.620 1.00 38.47 213 ASN A O 1
ATOM 1695 N N . LYS A 1 214 ? -10.514 22.275 33.320 1.00 34.84 214 LYS A N 1
ATOM 1696 C CA . LYS A 1 214 ? -10.437 22.851 34.659 1.00 34.84 214 LYS A CA 1
ATOM 1697 C C . LYS A 1 214 ? -9.631 24.135 34.598 1.00 34.84 214 LYS A C 1
ATOM 1699 O O . LYS A 1 214 ? -8.581 24.110 33.924 1.00 34.84 214 LYS A O 1
#

Secondary structure (DSSP, 8-state):
----GGGHHHHHHHHHHHHHHHS--THHHHHT----SGGGGSBPSS---TT-SS-SSB-HHHHHHHHHTSTT-TTHHHHHHHHHHHHHHTTTHHHHHT-HHHHHHHHHTTS----EEPPHHHHHHHHHHHHHHIIIIIIIHHHHSB-TTSPBP-HHHHHT-HHHIIIIIHHHHHH-HHHHHT--HHHHHHHHHHHHHHHHHHTEE---------

Sequence (214 aa):
MHRNWVMKKNRHYIQIFSAFLFNSYLLGFRDKTIFKGKTKMACVPILNCYSCPSALGACPIGALQASLGDINNKTAFYVLGTIMLFGILVGRLICGFLCLFGFIQDLLYKIPTKKISISAWLDKKLRFVKYIIFISFVIIFPMVLTNKYGLGAPYFCKLICPAGMLEGGIPLVLMSSTLKETIGFLYYWKFCILVRSVYKELHADHETGAADNK

InterPro domains:
  IPR017896 4Fe-4S ferredoxin-type, iron-sulphur binding domain [PF12801] (79-118)

Foldseek 3Di:
DDPPPVCPPVLVVLQVVLCCVQFVQCVLLVVLHADPDPQQDAADPEDDASQFSRGSYHHLLLNCLQLLQDPVSPCNVVSVVVNVVCCVPPNPVCLCRNYNVNSVLVVLLPPPDAADEDDPVVVVVVVVVVVVCCCVQRHVQSNPPHDPVSGGDNRCLQQADLNNCVRRVVSSCVRDPVVVVVDDPSNVRSVVNNVVVSVCSNHHDPPDPPPDDD

pLDDT: mean 82.82, std 13.35, range [31.61, 94.25]